Protein AF-A0A947XP42-F1 (afdb_monomer_lite)

pLDDT: mean 91.08, std 17.16, range [35.62, 98.88]

Radius of gyration: 25.49 Å; chains: 1; bounding box: 82×46×79 Å

Structure (mmCIF, N/CA/C/O backbone):
data_AF-A0A947XP42-F1
#
_entry.id   AF-A0A947XP42-F1
#
loop_
_atom_site.group_PDB
_atom_site.id
_atom_site.type_symbol
_atom_site.label_atom_id
_atom_site.label_alt_id
_atom_site.label_comp_id
_atom_site.label_asym_id
_atom_site.label_entity_id
_atom_site.label_seq_id
_atom_site.pdbx_PDB_ins_code
_atom_site.Cartn_x
_atom_site.Cartn_y
_atom_site.Cartn_z
_atom_site.occupancy
_atom_site.B_iso_or_equiv
_atom_site.auth_seq_id
_atom_site.auth_comp_id
_atom_site.auth_asym_id
_atom_site.auth_atom_id
_atom_site.pdbx_PDB_model_num
ATOM 1 N N . MET A 1 1 ? -58.298 18.061 -58.439 1.00 36.81 1 MET A N 1
ATOM 2 C CA . MET A 1 1 ? -57.332 19.179 -58.509 1.00 36.81 1 MET A CA 1
ATOM 3 C C . MET A 1 1 ? -57.225 19.838 -57.137 1.00 36.81 1 MET A C 1
ATOM 5 O O . MET A 1 1 ? -58.252 20.159 -56.567 1.00 36.81 1 MET A O 1
ATOM 9 N N . ARG A 1 2 ? -55.982 20.006 -56.657 1.00 36.81 2 ARG A N 1
ATOM 10 C CA . ARG A 1 2 ? -55.486 20.873 -55.561 1.00 36.81 2 ARG A CA 1
ATOM 11 C C . ARG A 1 2 ? -56.086 20.733 -54.145 1.00 36.81 2 ARG A C 1
ATOM 13 O O . ARG A 1 2 ? -57.012 21.433 -53.767 1.00 36.81 2 ARG A O 1
ATOM 20 N N . ASN A 1 3 ? -55.380 19.941 -53.332 1.00 37.66 3 ASN A N 1
ATOM 21 C CA . ASN A 1 3 ? -55.273 20.076 -51.873 1.00 37.66 3 ASN A CA 1
ATOM 22 C C . ASN A 1 3 ? -54.392 21.282 -51.493 1.00 37.66 3 ASN A C 1
ATOM 24 O O . ASN A 1 3 ? -53.313 21.423 -52.070 1.00 37.66 3 ASN A O 1
ATOM 28 N N . LYS A 1 4 ? -54.783 22.064 -50.472 1.00 35.69 4 LYS A N 1
ATOM 29 C CA . LYS A 1 4 ? -53.890 22.817 -49.559 1.00 35.69 4 LYS A CA 1
ATOM 30 C C . LYS A 1 4 ? -54.586 23.091 -48.202 1.00 35.69 4 LYS A C 1
ATOM 32 O O . LYS A 1 4 ? -55.810 23.052 -48.149 1.00 35.69 4 LYS A O 1
ATOM 37 N N . PRO A 1 5 ? -53.820 23.295 -47.107 1.00 44.06 5 PRO A N 1
ATOM 38 C CA . PRO A 1 5 ? -54.113 22.690 -45.805 1.00 44.06 5 PRO A CA 1
ATOM 39 C C . PRO A 1 5 ? -54.622 23.668 -44.732 1.00 44.06 5 PRO A C 1
ATOM 41 O O . PRO A 1 5 ? -54.232 24.836 -44.692 1.00 44.06 5 PRO A O 1
ATOM 44 N N . GLY A 1 6 ? -55.437 23.144 -43.811 1.00 35.62 6 GLY A N 1
ATOM 45 C CA . GLY A 1 6 ? -55.902 23.830 -42.606 1.00 35.62 6 GLY A CA 1
ATOM 46 C C . GLY A 1 6 ? -54.885 23.770 -41.463 1.00 35.62 6 GLY A C 1
ATOM 47 O O . GLY A 1 6 ? -54.378 22.707 -41.106 1.00 35.62 6 GLY A O 1
ATOM 48 N N . LYS A 1 7 ? -54.599 24.939 -40.885 1.00 42.22 7 LYS A N 1
ATOM 49 C CA . LYS A 1 7 ? -53.853 25.129 -39.637 1.00 42.22 7 LYS A CA 1
ATOM 50 C C . LYS A 1 7 ? -54.740 24.746 -38.448 1.00 42.22 7 LYS A C 1
ATOM 52 O O . LYS A 1 7 ? -55.804 25.327 -38.293 1.00 42.22 7 LYS A O 1
ATOM 57 N N . ASN A 1 8 ? -54.270 23.853 -37.578 1.00 43.16 8 ASN A N 1
ATOM 58 C CA . ASN A 1 8 ? -54.683 23.820 -36.171 1.00 43.16 8 ASN A CA 1
ATOM 59 C C . ASN A 1 8 ? -53.626 23.089 -35.326 1.00 43.16 8 ASN A C 1
ATOM 61 O O . ASN A 1 8 ? -53.619 21.867 -35.229 1.00 43.16 8 ASN A O 1
ATOM 65 N N . LYS A 1 9 ? -52.692 23.848 -34.737 1.00 45.09 9 LYS A N 1
ATOM 66 C CA . LYS A 1 9 ? -51.676 23.346 -33.789 1.00 45.09 9 LYS A CA 1
ATOM 67 C C . LYS A 1 9 ? -51.414 24.318 -32.626 1.00 45.09 9 LYS A C 1
ATOM 69 O O . LYS A 1 9 ? -50.287 24.426 -32.164 1.00 45.09 9 LYS A O 1
ATOM 74 N N . HIS A 1 10 ? -52.439 25.016 -32.127 1.00 47.19 10 HIS A N 1
ATOM 75 C CA . HIS A 1 10 ? -52.260 25.931 -30.984 1.00 47.19 10 HIS A CA 1
ATOM 76 C C . HIS A 1 10 ? -53.202 25.729 -29.790 1.00 47.19 10 HIS A C 1
ATOM 78 O O . HIS A 1 10 ? -53.132 26.511 -28.853 1.00 47.19 10 HIS A O 1
ATOM 84 N N . SER A 1 11 ? -54.001 24.656 -29.731 1.00 49.78 11 SER A N 1
ATOM 85 C CA . SER A 1 11 ? -54.939 24.466 -28.605 1.00 49.78 11 SER A CA 1
ATOM 86 C C . SER A 1 11 ? -54.615 23.320 -27.635 1.00 49.78 11 SER A C 1
ATOM 88 O O . SER A 1 11 ? -55.300 23.201 -26.626 1.00 49.78 11 SER A O 1
ATOM 90 N N . LEU A 1 12 ? -53.598 22.482 -27.881 1.00 41.72 12 LEU A N 1
ATOM 91 C CA . LEU A 1 12 ? -53.329 21.318 -27.010 1.00 41.72 12 LEU A CA 1
ATOM 92 C C . LEU A 1 12 ? -52.128 21.493 -26.064 1.00 41.72 12 LEU A C 1
ATOM 94 O O . LEU A 1 12 ? -51.998 20.751 -25.097 1.00 41.72 12 LEU A O 1
ATOM 98 N N . ALA A 1 13 ? -51.271 22.490 -26.301 1.00 43.69 13 ALA A N 1
ATOM 99 C CA . ALA A 1 13 ? -50.071 22.709 -25.490 1.00 43.69 13 ALA A CA 1
ATOM 100 C C . ALA A 1 13 ? -50.342 23.458 -24.170 1.00 43.69 13 ALA A C 1
ATOM 102 O O . ALA A 1 13 ? -49.551 23.346 -23.240 1.00 43.69 13 ALA A O 1
ATOM 103 N N . LEU A 1 14 ? -51.457 24.193 -24.057 1.00 40.72 14 LEU A N 1
ATOM 104 C CA . LEU A 1 14 ? -51.742 25.004 -22.865 1.00 40.72 14 LEU A CA 1
ATOM 105 C C . LEU A 1 14 ? -52.478 24.246 -21.750 1.00 40.72 14 LEU A C 1
ATOM 107 O O . LEU A 1 14 ? -52.385 24.640 -20.593 1.00 40.72 14 LEU A O 1
ATOM 111 N N . VAL A 1 15 ? -53.178 23.150 -22.062 1.00 42.47 15 VAL A N 1
ATOM 112 C CA . VAL A 1 15 ? -53.951 22.400 -21.053 1.00 42.47 15 VAL A CA 1
ATOM 113 C C . VAL A 1 15 ? -53.075 21.391 -20.298 1.00 42.47 15 VAL A C 1
ATOM 115 O O . VAL A 1 15 ? -53.310 21.141 -19.120 1.00 42.47 15 VAL A O 1
ATOM 118 N N . LEU A 1 16 ? -51.999 20.881 -20.912 1.00 37.59 16 LEU A N 1
ATOM 119 C CA . LEU A 1 16 ? -51.071 19.964 -20.233 1.00 37.59 16 LEU A CA 1
ATOM 120 C C . LEU A 1 16 ? -50.105 20.671 -19.265 1.00 37.59 16 LEU A C 1
ATOM 122 O O . LEU A 1 16 ? -49.615 20.046 -18.330 1.00 37.59 16 LEU A O 1
ATOM 126 N N . ALA A 1 17 ? -49.850 21.970 -19.451 1.00 40.47 17 ALA A N 1
ATOM 127 C CA . ALA A 1 17 ? -48.958 22.738 -18.579 1.00 40.47 17 ALA A CA 1
ATOM 128 C C . ALA A 1 17 ? -49.610 23.126 -17.236 1.00 40.47 17 ALA A C 1
ATOM 130 O O . ALA A 1 17 ? -48.904 23.367 -16.261 1.00 40.47 17 ALA A O 1
ATOM 131 N N . ALA A 1 18 ? -50.946 23.147 -17.156 1.00 38.59 18 ALA A N 1
ATOM 132 C CA . ALA A 1 18 ? -51.674 23.553 -15.951 1.00 38.59 18 ALA A CA 1
ATOM 133 C C . ALA A 1 18 ? -51.964 22.399 -14.966 1.00 38.59 18 ALA A C 1
ATOM 135 O O . ALA A 1 18 ? -52.285 22.661 -13.811 1.00 38.59 18 ALA A O 1
ATOM 136 N N . LEU A 1 19 ? -51.817 21.135 -15.384 1.00 35.91 19 LEU A N 1
ATOM 137 C CA . LEU A 1 19 ? -52.053 19.950 -14.537 1.00 35.91 19 LEU A CA 1
ATOM 138 C C . LEU A 1 19 ? -50.778 19.325 -13.943 1.00 35.91 19 LEU A C 1
ATOM 140 O O . LEU A 1 19 ? -50.870 18.374 -13.174 1.00 35.91 19 LEU A O 1
ATOM 144 N N . LEU A 1 20 ? -49.597 19.868 -14.251 1.00 37.91 20 LEU A N 1
ATOM 145 C CA . LEU A 1 20 ? -48.304 19.402 -13.721 1.00 37.91 20 LEU A CA 1
ATOM 146 C C . LEU A 1 20 ? -47.721 20.304 -12.618 1.00 37.91 20 LEU A C 1
ATOM 148 O O . LEU A 1 20 ? -46.632 20.030 -12.122 1.00 37.91 20 LEU A O 1
ATOM 152 N N . LEU A 1 21 ? -48.436 21.357 -12.206 1.00 41.31 21 LEU A N 1
ATOM 153 C CA . LEU A 1 21 ? -47.964 22.332 -11.210 1.00 41.31 21 LEU A CA 1
ATOM 154 C C . LEU A 1 21 ? -48.639 22.236 -9.831 1.00 41.31 21 LEU A C 1
ATOM 156 O O . LEU A 1 21 ? -48.365 23.054 -8.958 1.00 41.31 21 LEU A O 1
ATOM 160 N N . THR A 1 22 ? -49.463 21.219 -9.583 1.00 47.56 22 THR A N 1
ATOM 161 C CA . THR A 1 22 ? -50.161 21.035 -8.299 1.00 47.56 22 THR A CA 1
ATOM 162 C C . THR A 1 22 ? -49.979 19.624 -7.744 1.00 47.56 22 THR A C 1
ATOM 164 O O . THR A 1 22 ? -50.919 18.848 -7.646 1.00 47.56 22 THR A O 1
ATOM 167 N N . SER A 1 23 ? -48.742 19.276 -7.379 1.00 47.81 23 SER A N 1
ATOM 168 C CA . SER A 1 23 ? -48.428 18.386 -6.237 1.00 47.81 23 SER A CA 1
ATOM 169 C C . SER A 1 23 ? -46.916 18.172 -6.086 1.00 47.81 23 SER A C 1
ATOM 171 O O . SER A 1 23 ? -46.429 17.055 -5.968 1.00 47.81 23 SER A O 1
ATOM 173 N N . MET A 1 24 ? -46.138 19.255 -6.020 1.00 43.91 24 MET A N 1
ATOM 174 C CA . MET A 1 24 ? -44.863 19.182 -5.301 1.00 43.91 24 MET A CA 1
ATOM 175 C C . MET A 1 24 ? -45.143 19.446 -3.824 1.00 43.91 24 MET A C 1
ATOM 177 O O . MET A 1 24 ? -44.855 20.516 -3.296 1.00 43.91 24 MET A O 1
ATOM 181 N N . THR A 1 25 ? -45.749 18.469 -3.146 1.00 47.22 25 THR A N 1
ATOM 182 C CA . THR A 1 25 ? -45.595 18.389 -1.694 1.00 47.22 25 THR A CA 1
ATOM 183 C C . THR A 1 25 ? -44.110 18.189 -1.445 1.00 47.22 25 THR A C 1
ATOM 185 O O . THR A 1 25 ? -43.556 17.159 -1.831 1.00 47.22 25 THR A O 1
ATOM 188 N N . ALA A 1 26 ? -43.461 19.207 -0.879 1.00 47.56 26 ALA A N 1
ATOM 189 C CA . ALA A 1 26 ? -42.089 19.116 -0.421 1.00 47.56 26 ALA A CA 1
ATOM 190 C C . ALA A 1 26 ? -41.942 17.824 0.391 1.00 47.56 26 ALA A C 1
ATOM 192 O O . ALA A 1 26 ? -42.627 17.643 1.400 1.00 47.56 26 ALA A O 1
ATOM 193 N N . LEU A 1 27 ? -41.087 16.914 -0.083 1.00 48.81 27 LEU A N 1
ATOM 194 C CA . LEU A 1 27 ? -40.611 15.813 0.742 1.00 48.81 27 LEU A CA 1
ATOM 195 C C . LEU A 1 27 ? -40.125 16.442 2.053 1.00 48.81 27 LEU A C 1
ATOM 197 O O . LEU A 1 27 ? -39.359 17.411 1.985 1.00 48.81 27 LEU A O 1
ATOM 201 N N . PRO A 1 28 ? -40.586 15.970 3.225 1.00 45.09 28 PRO A N 1
ATOM 202 C CA . PRO A 1 28 ? -40.089 16.500 4.479 1.00 45.09 28 PRO A CA 1
ATOM 203 C C . PRO A 1 28 ? -38.570 16.377 4.442 1.00 45.09 28 PRO A C 1
ATOM 205 O O . PRO A 1 28 ? -38.039 15.298 4.167 1.00 45.09 28 PRO A O 1
ATOM 208 N N . ALA A 1 29 ? -37.880 17.502 4.645 1.00 48.97 29 ALA A N 1
ATOM 209 C CA . ALA A 1 29 ? -36.442 17.501 4.839 1.00 48.97 29 ALA A CA 1
ATOM 210 C C . ALA A 1 29 ? -36.155 16.431 5.892 1.00 48.97 29 ALA A C 1
ATOM 212 O O . ALA A 1 29 ? -36.701 16.511 6.994 1.00 48.97 29 ALA A O 1
ATOM 213 N N . LEU A 1 30 ? -35.399 15.392 5.521 1.00 51.72 30 LEU A N 1
ATOM 214 C CA . LEU A 1 30 ? -34.997 14.349 6.455 1.00 51.72 30 LEU A CA 1
ATOM 215 C C . LEU A 1 30 ? -34.361 15.066 7.645 1.00 51.72 30 LEU A C 1
ATOM 217 O O . LEU A 1 30 ? -33.300 15.677 7.520 1.00 51.72 30 LEU A O 1
ATOM 221 N N . ALA A 1 31 ? -35.080 15.073 8.766 1.00 50.81 31 ALA A N 1
ATOM 222 C CA . ALA A 1 31 ? -34.663 15.685 10.011 1.00 50.81 31 ALA A CA 1
ATOM 223 C C . ALA A 1 31 ? -33.540 14.822 10.585 1.00 50.81 31 ALA A C 1
ATOM 225 O O . ALA A 1 31 ? -33.740 13.938 11.410 1.00 50.81 31 ALA A O 1
ATOM 226 N N . GLY A 1 32 ? -32.355 15.032 10.044 1.00 45.47 32 GLY A N 1
ATOM 227 C CA . GLY A 1 32 ? -31.139 14.333 10.377 1.00 45.47 32 GLY A CA 1
ATOM 228 C C . GLY A 1 32 ? -30.053 15.003 9.568 1.00 45.47 32 GLY A C 1
ATOM 229 O O . GLY A 1 32 ? -30.006 14.857 8.349 1.00 45.47 32 GLY A O 1
ATOM 230 N N . GLY A 1 33 ? -29.196 15.778 10.236 1.00 50.06 33 GLY A N 1
ATOM 231 C CA . GLY A 1 33 ? -27.928 16.162 9.626 1.00 50.06 33 GLY A CA 1
ATOM 232 C C . GLY A 1 33 ? -27.200 14.914 9.104 1.00 50.06 33 GLY A C 1
ATOM 233 O O . GLY A 1 33 ? -27.548 13.794 9.499 1.00 50.06 33 GLY A O 1
ATOM 234 N N . PRO A 1 34 ? -26.204 15.073 8.216 1.00 56.62 34 PRO A N 1
ATOM 235 C CA . PRO A 1 34 ? -25.419 13.936 7.757 1.00 56.62 34 PRO A CA 1
ATOM 236 C C . PRO A 1 34 ? -24.974 13.108 8.973 1.00 56.62 34 PRO A C 1
ATOM 238 O O . PRO A 1 34 ? -24.547 13.700 9.972 1.00 56.62 34 PRO A O 1
ATOM 241 N N . PRO A 1 35 ? -25.133 11.771 8.937 1.00 58.62 35 PRO A N 1
ATOM 242 C CA . PRO A 1 35 ? -24.783 10.930 10.069 1.00 58.62 35 PRO A CA 1
ATOM 243 C C . PRO A 1 35 ? -23.338 11.225 10.492 1.00 58.62 35 PRO A C 1
ATOM 245 O O . PRO A 1 35 ? -22.485 11.455 9.626 1.00 58.62 35 PRO A O 1
ATOM 248 N N . PRO A 1 36 ? -23.056 11.272 11.806 1.00 67.81 36 PRO A N 1
ATOM 249 C CA . PRO A 1 36 ? -21.723 11.588 12.292 1.00 67.81 36 PRO A CA 1
ATOM 250 C C . PRO A 1 36 ? -20.701 10.617 11.695 1.00 67.81 36 PRO A C 1
ATOM 252 O O . PRO A 1 36 ? -20.981 9.427 11.529 1.00 67.81 36 PRO A O 1
ATOM 255 N N . ALA A 1 37 ? -19.516 11.135 11.363 1.00 79.62 37 ALA A N 1
ATOM 256 C CA . ALA A 1 37 ? -18.416 10.325 10.853 1.00 79.62 37 ALA A CA 1
ATOM 257 C C . ALA A 1 37 ? -18.125 9.157 11.810 1.00 79.62 37 ALA A C 1
ATOM 259 O O . ALA A 1 37 ? -18.096 9.343 13.030 1.00 79.62 37 ALA A O 1
ATOM 260 N N . LEU A 1 38 ? -17.890 7.963 11.258 1.00 89.31 38 LEU A N 1
ATOM 261 C CA . LEU A 1 38 ? -17.611 6.778 12.062 1.00 89.31 38 LEU A CA 1
ATOM 262 C C . LEU A 1 38 ? -16.357 6.983 12.923 1.00 89.31 38 LEU A C 1
ATOM 264 O O . LEU A 1 38 ? -15.309 7.458 12.461 1.00 89.31 38 LEU A O 1
ATOM 268 N N . THR A 1 39 ? -16.431 6.568 14.187 1.00 93.88 39 THR A N 1
ATOM 269 C CA . THR A 1 39 ? -15.229 6.452 15.016 1.00 93.88 39 THR A CA 1
ATOM 270 C C . THR A 1 39 ? -14.293 5.408 14.410 1.00 93.88 39 THR A C 1
ATOM 272 O O . THR A 1 39 ? -14.713 4.519 13.670 1.00 93.88 39 THR A O 1
ATOM 275 N N . LEU A 1 40 ? -12.995 5.486 14.714 1.00 94.94 40 LEU A N 1
ATOM 276 C CA . LEU A 1 40 ? -12.041 4.499 14.201 1.00 94.94 40 LEU A CA 1
ATOM 277 C C . LEU A 1 40 ? -12.393 3.070 14.662 1.00 94.94 40 LEU A C 1
ATOM 279 O O . LEU A 1 40 ? -12.216 2.116 13.912 1.00 94.94 40 LEU A O 1
ATOM 283 N N . GLU A 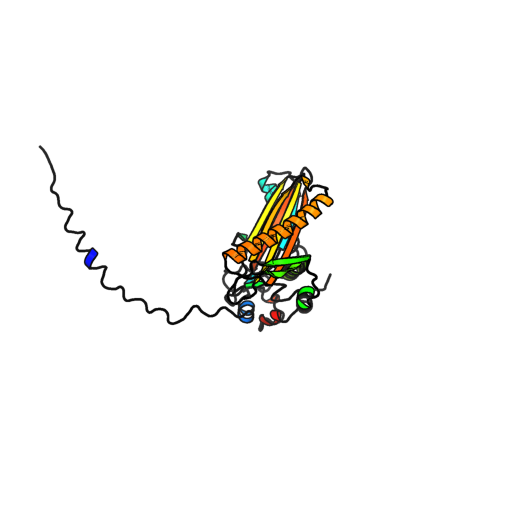1 41 ? -12.955 2.938 15.864 1.00 96.81 41 GLU A N 1
ATOM 284 C CA . GLU A 1 41 ? -13.502 1.685 16.387 1.00 96.81 41 GLU A CA 1
ATOM 285 C C . GLU A 1 41 ? -14.663 1.162 15.532 1.00 96.81 41 GLU A C 1
ATOM 287 O O . GLU A 1 41 ? -14.642 0.004 15.119 1.00 96.81 41 GLU A O 1
ATOM 292 N N . GLN A 1 42 ? -15.631 2.015 15.185 1.00 96.50 42 GLN A N 1
ATOM 293 C CA . GLN A 1 42 ? -16.732 1.641 14.290 1.00 96.50 42 GLN A CA 1
ATOM 294 C C . GLN A 1 42 ? -16.236 1.265 12.890 1.00 96.50 42 GLN A C 1
ATOM 296 O O . GLN A 1 42 ? -16.738 0.306 12.306 1.00 96.50 42 GLN A O 1
ATOM 301 N N . VAL A 1 43 ? -15.228 1.974 12.369 1.00 97.56 43 VAL A N 1
ATOM 302 C CA . VAL A 1 43 ? -14.585 1.635 11.092 1.00 97.56 43 VAL A CA 1
ATOM 303 C C . VAL A 1 43 ? -13.987 0.233 11.144 1.00 97.56 43 VAL A C 1
ATOM 305 O O . VAL A 1 43 ? -14.307 -0.590 10.294 1.00 97.56 43 VAL A O 1
ATOM 308 N N . VAL A 1 44 ? -13.158 -0.080 12.142 1.00 98.00 44 VAL A N 1
ATOM 309 C CA . VAL A 1 44 ? -12.509 -1.399 12.219 1.00 98.00 44 VAL A CA 1
ATOM 310 C C . VAL A 1 44 ? -13.521 -2.517 12.469 1.00 98.00 44 VAL A C 1
ATOM 312 O O . VAL A 1 44 ? -13.423 -3.567 11.840 1.00 98.00 44 VAL A O 1
ATOM 315 N N . ASN A 1 45 ? -14.531 -2.286 13.309 1.00 97.94 45 ASN A N 1
ATOM 316 C CA . ASN A 1 45 ? -15.606 -3.257 13.534 1.00 97.94 45 ASN A CA 1
ATOM 317 C C . ASN A 1 45 ? -16.435 -3.520 12.265 1.00 97.94 45 ASN A C 1
ATOM 319 O O . ASN A 1 45 ? -16.871 -4.647 12.039 1.00 97.94 45 ASN A O 1
ATOM 323 N N . GLY A 1 46 ? -16.624 -2.503 11.418 1.00 97.31 46 GLY A N 1
ATOM 324 C CA . GLY A 1 46 ? -17.325 -2.624 10.140 1.00 97.31 46 GLY A CA 1
ATOM 325 C C . GLY A 1 46 ? -16.478 -3.187 8.993 1.00 97.31 46 GLY A C 1
ATOM 326 O O . GLY A 1 46 ? -17.041 -3.597 7.985 1.00 97.31 46 GLY A O 1
ATOM 327 N N . ALA A 1 47 ? -15.152 -3.234 9.134 1.00 98.12 47 ALA A N 1
ATOM 328 C CA . ALA A 1 47 ? -14.221 -3.630 8.077 1.00 98.12 47 ALA A CA 1
ATOM 329 C C . ALA A 1 47 ? -13.887 -5.131 8.084 1.00 98.12 47 ALA A C 1
ATOM 331 O O . ALA A 1 47 ? -12.749 -5.515 7.814 1.00 98.12 47 ALA A O 1
ATOM 332 N N . VAL A 1 48 ? -14.857 -5.988 8.407 1.00 98.56 48 VAL A N 1
ATOM 333 C CA . VAL A 1 48 ? -14.698 -7.451 8.453 1.00 98.56 48 VAL A CA 1
ATOM 334 C C . VAL A 1 48 ? -15.543 -8.075 7.350 1.00 98.56 48 VAL A C 1
ATOM 336 O O . VAL A 1 48 ? -16.736 -7.806 7.265 1.00 98.56 48 VAL A O 1
ATOM 339 N N . GLY A 1 49 ? -14.920 -8.878 6.494 1.00 98.06 49 GLY A N 1
ATOM 340 C CA . GLY A 1 49 ? -15.567 -9.544 5.370 1.00 98.06 49 GLY A CA 1
ATOM 341 C C . GLY A 1 49 ? -16.251 -10.863 5.746 1.00 98.06 49 GLY A C 1
ATOM 342 O O . GLY A 1 49 ? -16.121 -11.361 6.870 1.00 98.06 49 GLY A O 1
ATOM 343 N N . PRO A 1 50 ? -16.953 -11.488 4.786 1.00 97.62 50 PRO A N 1
ATOM 344 C CA . PRO A 1 50 ? -17.700 -12.715 5.044 1.00 97.62 50 PRO A CA 1
ATOM 345 C C . PRO A 1 50 ? -16.803 -13.962 5.127 1.00 97.62 50 PRO A C 1
ATOM 347 O O . PRO A 1 50 ? -17.228 -14.985 5.676 1.00 97.62 50 PRO A O 1
ATOM 350 N N . PHE A 1 51 ? -15.568 -13.893 4.618 1.00 98.31 51 PHE A N 1
ATOM 351 C CA . PHE A 1 51 ? -14.689 -15.048 4.444 1.00 98.31 51 PHE A CA 1
ATOM 352 C C . PHE A 1 51 ? -13.773 -15.308 5.640 1.00 98.31 51 PHE A C 1
ATOM 354 O O . PHE A 1 51 ? -13.277 -14.402 6.306 1.00 98.31 51 PHE A O 1
ATOM 361 N N . GLU A 1 52 ? -13.491 -16.590 5.874 1.00 97.94 52 GLU A N 1
ATOM 362 C CA . GLU A 1 52 ? -12.639 -17.028 6.979 1.00 97.94 52 GLU A CA 1
ATOM 363 C C . GLU A 1 52 ? -11.172 -16.642 6.782 1.00 97.94 52 GLU A C 1
ATOM 365 O O . GLU A 1 52 ? -10.547 -16.135 7.707 1.00 97.94 52 GLU A O 1
ATOM 370 N N . ARG A 1 53 ? -10.604 -16.896 5.596 1.00 97.62 53 ARG A N 1
ATOM 371 C CA . ARG A 1 53 ? -9.154 -16.756 5.345 1.00 97.62 53 ARG A CA 1
ATOM 372 C C . ARG A 1 53 ? -8.784 -15.738 4.275 1.00 97.62 53 ARG A C 1
ATOM 374 O O . ARG A 1 53 ? -7.599 -15.493 4.088 1.00 97.62 53 ARG A O 1
ATOM 381 N N . TYR A 1 54 ? -9.768 -15.156 3.605 1.00 98.56 54 TYR A N 1
ATOM 382 C CA . TYR A 1 54 ? -9.532 -14.202 2.535 1.00 98.56 54 TYR A CA 1
ATOM 383 C C . TYR A 1 54 ? -10.035 -12.828 2.942 1.00 98.56 54 TYR A C 1
ATOM 385 O O . TYR A 1 54 ? -11.148 -12.699 3.453 1.00 98.56 54 TYR A O 1
ATOM 393 N N . CYS A 1 55 ? -9.206 -11.812 2.728 1.00 98.62 55 CYS A N 1
ATOM 394 C CA . CYS A 1 55 ? -9.722 -10.457 2.638 1.00 98.62 55 CYS A CA 1
ATOM 395 C C . CYS A 1 55 ? -10.598 -10.349 1.381 1.00 98.62 55 CYS A C 1
ATOM 397 O O . CYS A 1 55 ? -10.502 -11.172 0.470 1.00 98.62 55 CYS A O 1
ATOM 399 N N . ASP A 1 56 ? -11.435 -9.327 1.309 1.00 98.38 56 ASP A N 1
ATOM 400 C CA . ASP A 1 56 ? -12.254 -9.065 0.124 1.00 98.38 56 ASP A CA 1
ATOM 401 C C . ASP A 1 56 ? -12.264 -7.573 -0.205 1.00 98.38 56 ASP A C 1
ATOM 403 O O . ASP A 1 56 ? -11.891 -6.757 0.636 1.00 98.38 56 ASP A O 1
ATOM 407 N N . GLY A 1 57 ? -12.652 -7.210 -1.424 1.00 98.06 57 GLY A N 1
ATOM 408 C CA . GLY A 1 57 ? -12.771 -5.820 -1.847 1.00 98.06 57 GLY A CA 1
ATOM 409 C C . GLY A 1 57 ? -13.857 -5.078 -1.070 1.00 98.06 57 GLY A C 1
ATOM 410 O O . GLY A 1 57 ? -14.977 -5.562 -0.911 1.00 98.06 57 GLY A O 1
ATOM 411 N N . TYR A 1 58 ? -13.548 -3.870 -0.600 1.00 96.94 58 TYR A N 1
ATOM 412 C CA . TYR A 1 58 ? -14.572 -2.992 -0.039 1.00 96.94 58 TYR A CA 1
ATOM 413 C C . TYR A 1 58 ? -15.628 -2.648 -1.101 1.00 96.94 58 TYR A C 1
ATOM 415 O O . TYR A 1 58 ? -15.288 -2.275 -2.223 1.00 96.94 58 TYR A O 1
ATOM 423 N N . GLY A 1 59 ? -16.904 -2.762 -0.725 1.00 94.12 59 GLY A N 1
ATOM 424 C CA . GLY A 1 59 ? -18.052 -2.616 -1.626 1.00 94.12 59 GLY A CA 1
ATOM 425 C C . GLY A 1 59 ? -18.638 -3.947 -2.107 1.00 94.12 59 GLY A C 1
ATOM 426 O O . GLY A 1 59 ? -19.787 -3.965 -2.548 1.00 94.12 59 GLY A O 1
ATOM 427 N N . ASN A 1 60 ? -17.913 -5.061 -1.954 1.00 96.62 60 ASN A N 1
ATOM 428 C CA . ASN A 1 60 ? -18.477 -6.392 -2.172 1.00 96.62 60 ASN A CA 1
ATOM 429 C C . ASN A 1 60 ? -19.483 -6.741 -1.051 1.00 96.62 60 ASN A C 1
ATOM 431 O O . ASN A 1 60 ? -19.360 -6.251 0.079 1.00 96.62 60 ASN A O 1
ATOM 435 N N . PRO A 1 61 ? -20.511 -7.563 -1.338 1.00 95.06 61 PRO A N 1
ATOM 436 C CA . PRO A 1 61 ? -21.538 -7.900 -0.357 1.00 95.06 61 PRO A CA 1
ATOM 437 C C . PRO A 1 61 ? -20.982 -8.745 0.798 1.00 95.06 61 PRO A C 1
ATOM 439 O O . PRO A 1 61 ? -20.146 -9.623 0.606 1.00 95.06 61 PRO A O 1
ATOM 442 N N . GLY A 1 62 ? -21.520 -8.534 2.004 1.00 94.88 62 GLY A N 1
ATOM 443 C CA . GLY A 1 62 ? -21.240 -9.379 3.172 1.00 94.88 62 GLY A CA 1
ATOM 444 C C . GLY A 1 62 ? -20.232 -8.818 4.178 1.00 94.88 62 GLY A C 1
ATOM 445 O O . GLY A 1 62 ? -19.896 -9.517 5.133 1.00 94.88 62 GLY A O 1
ATOM 446 N N . ALA A 1 63 ? -19.768 -7.578 4.003 1.00 94.81 63 ALA A N 1
ATOM 447 C CA . ALA A 1 63 ? -19.031 -6.868 5.046 1.00 94.81 63 ALA A CA 1
ATOM 448 C C . ALA A 1 63 ? -19.912 -6.599 6.282 1.00 94.81 63 ALA A C 1
ATOM 450 O O . ALA A 1 63 ? -21.103 -6.311 6.158 1.00 94.81 63 ALA A O 1
ATOM 451 N N . SER A 1 64 ? -19.314 -6.638 7.475 1.00 95.75 64 SER A N 1
ATOM 452 C CA . SER A 1 64 ? -19.994 -6.390 8.757 1.00 95.75 64 SER A CA 1
ATOM 453 C C . SER A 1 64 ? -20.480 -4.947 8.939 1.00 95.75 64 SER A C 1
ATOM 455 O O . SER A 1 64 ? -21.250 -4.668 9.856 1.00 95.75 64 SER A O 1
ATOM 457 N N . GLY A 1 65 ? -20.028 -4.011 8.101 1.00 95.44 65 GLY A N 1
ATOM 458 C CA . GLY A 1 65 ? -20.431 -2.612 8.151 1.00 95.44 65 GLY A CA 1
ATOM 459 C C . GLY A 1 65 ? -19.839 -1.782 7.013 1.00 95.44 65 GLY A C 1
ATOM 460 O O . GLY A 1 65 ? -19.506 -2.295 5.950 1.00 95.44 65 GLY A O 1
ATOM 461 N N . LEU A 1 66 ? -19.721 -0.473 7.246 1.00 95.25 66 LEU A N 1
ATOM 462 C CA . LEU A 1 66 ? -19.303 0.514 6.236 1.00 95.25 66 LEU A CA 1
ATOM 463 C C . LEU A 1 66 ? -17.801 0.840 6.265 1.00 95.25 66 LEU A C 1
ATOM 465 O O . LEU A 1 66 ? -17.359 1.771 5.592 1.00 95.25 66 LEU A O 1
ATOM 469 N N . GLY A 1 67 ? -17.034 0.145 7.103 1.00 97.06 67 GLY A N 1
ATOM 470 C CA . GLY A 1 67 ? -15.606 0.386 7.260 1.00 97.06 67 GLY A CA 1
ATOM 471 C C . GLY A 1 67 ? -14.771 -0.373 6.233 1.00 97.06 67 GLY A C 1
ATOM 472 O O . GLY A 1 67 ? -15.171 -1.432 5.757 1.00 97.06 67 GLY A O 1
ATOM 473 N N . TYR A 1 68 ? -13.577 0.138 5.941 1.00 98.12 68 TYR A N 1
ATOM 474 C CA . TYR A 1 68 ? -12.577 -0.573 5.145 1.00 98.12 68 TYR A CA 1
ATOM 475 C C . TYR A 1 68 ? -11.159 -0.329 5.643 1.00 98.12 68 TYR A C 1
ATOM 477 O O . TYR A 1 68 ? -10.853 0.666 6.305 1.00 98.12 68 TYR A O 1
ATOM 485 N N . ILE A 1 69 ? -10.272 -1.242 5.274 1.00 98.50 69 ILE A N 1
ATOM 486 C CA . ILE A 1 69 ? -8.843 -1.181 5.531 1.00 98.50 69 ILE A CA 1
ATOM 487 C C . ILE A 1 69 ? -8.112 -0.960 4.211 1.00 98.50 69 ILE A C 1
ATOM 489 O O . ILE A 1 69 ? -8.333 -1.677 3.242 1.00 98.50 69 ILE A O 1
ATOM 493 N N . SER A 1 70 ? -7.198 0.003 4.184 1.00 98.38 70 SER A N 1
ATOM 494 C CA . SER A 1 70 ? -6.211 0.132 3.115 1.00 98.38 70 SER A CA 1
ATOM 495 C C . SER A 1 70 ? -4.837 -0.325 3.591 1.00 98.38 70 SER A C 1
ATOM 497 O O . SER A 1 70 ? -4.490 -0.176 4.764 1.00 98.38 70 SER A O 1
ATOM 499 N N . LEU A 1 71 ? -4.026 -0.829 2.669 1.00 97.62 71 LEU A N 1
ATOM 500 C CA . LEU A 1 71 ? -2.600 -1.096 2.876 1.00 97.62 71 LEU A CA 1
ATOM 501 C C . LEU A 1 71 ? -1.802 -0.578 1.682 1.00 97.62 71 LEU A C 1
ATOM 503 O O . LEU A 1 71 ? -2.388 -0.116 0.712 1.00 97.62 71 LEU A O 1
ATOM 507 N N . LEU A 1 72 ? -0.475 -0.631 1.757 1.00 97.56 72 LEU A N 1
ATOM 508 C CA . LEU A 1 72 ? 0.408 -0.157 0.693 1.00 97.56 72 LEU A CA 1
ATOM 509 C C . LEU A 1 72 ? 1.221 -1.310 0.110 1.00 97.56 72 LEU A C 1
ATOM 511 O O . LEU A 1 72 ? 1.753 -2.143 0.845 1.00 97.56 72 LEU A O 1
ATOM 515 N N . LYS A 1 73 ? 1.358 -1.302 -1.214 1.00 97.38 73 LYS A N 1
ATOM 516 C CA . LYS A 1 73 ? 2.219 -2.189 -1.988 1.00 97.38 73 LYS A CA 1
ATOM 517 C C . LYS A 1 73 ? 2.980 -1.364 -3.025 1.00 97.38 73 LYS A C 1
ATOM 519 O O . LYS A 1 73 ? 2.393 -0.592 -3.778 1.00 97.38 73 LYS A O 1
ATOM 524 N N . LEU A 1 74 ? 4.292 -1.563 -3.067 1.00 97.88 74 LEU A N 1
ATOM 525 C CA . LEU A 1 74 ? 5.200 -1.001 -4.062 1.00 97.88 74 LEU A CA 1
ATOM 526 C C . LEU A 1 74 ? 6.110 -2.125 -4.523 1.00 97.88 74 LEU A C 1
ATOM 528 O O . LEU A 1 74 ? 6.907 -2.602 -3.718 1.00 97.88 74 LEU A O 1
ATOM 532 N N . GLU A 1 75 ? 5.988 -2.553 -5.775 1.00 98.31 75 GLU A N 1
ATOM 533 C CA . GLU A 1 75 ? 6.749 -3.684 -6.305 1.00 98.31 75 GLU A CA 1
ATOM 534 C C . GLU A 1 75 ? 7.102 -3.504 -7.780 1.00 98.31 75 GLU A C 1
ATOM 536 O O . GLU A 1 75 ? 6.535 -2.682 -8.496 1.00 98.31 75 GLU 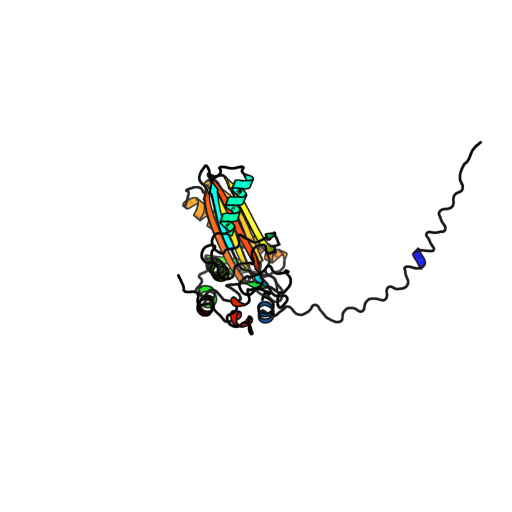A O 1
ATOM 541 N N . VAL A 1 76 ? 8.081 -4.283 -8.221 1.00 98.56 76 VAL A N 1
ATOM 542 C CA . VAL A 1 76 ? 8.569 -4.328 -9.598 1.00 98.56 76 VAL A CA 1
ATOM 543 C C . VAL A 1 76 ? 8.582 -5.780 -10.063 1.00 98.56 76 VAL A C 1
ATOM 545 O O . VAL A 1 76 ? 8.854 -6.685 -9.275 1.00 98.56 76 VAL A O 1
ATOM 548 N N . GLY A 1 77 ? 8.285 -6.003 -11.335 1.00 98.12 77 GLY A N 1
ATOM 549 C CA . GLY A 1 77 ? 8.305 -7.307 -11.985 1.00 98.12 77 GLY A CA 1
ATOM 550 C C . GLY A 1 77 ? 9.072 -7.230 -13.296 1.00 98.12 77 GLY A C 1
ATOM 551 O O . GLY A 1 77 ? 9.233 -6.155 -13.868 1.00 98.12 77 GLY A O 1
ATOM 552 N N . MET A 1 78 ? 9.583 -8.363 -13.764 1.00 98.19 78 MET A N 1
ATOM 553 C CA . MET A 1 78 ? 10.292 -8.455 -15.040 1.00 98.19 78 MET A CA 1
ATOM 554 C C . MET A 1 78 ? 10.005 -9.787 -15.699 1.00 98.19 78 MET A C 1
ATOM 556 O O . MET A 1 78 ? 9.917 -10.789 -14.994 1.00 98.19 78 MET A O 1
ATOM 560 N N . SER A 1 79 ? 9.886 -9.788 -17.021 1.00 97.81 79 SER A N 1
ATOM 561 C CA . SER A 1 79 ? 9.629 -10.941 -17.881 1.00 97.81 79 SER A CA 1
ATOM 562 C C . SER A 1 79 ? 10.621 -10.969 -19.046 1.00 97.81 79 SER A C 1
ATOM 564 O O . SER A 1 79 ? 11.058 -9.895 -19.471 1.00 97.81 79 SER A O 1
ATOM 566 N N . PRO A 1 80 ? 10.963 -12.152 -19.596 1.00 98.12 80 PRO A N 1
ATOM 567 C CA . PRO A 1 80 ? 11.490 -12.233 -20.953 1.00 98.12 80 PRO A CA 1
ATOM 568 C C . PRO A 1 80 ? 10.616 -11.444 -21.929 1.00 98.12 80 PRO A C 1
ATOM 570 O O . PRO A 1 80 ? 9.404 -11.363 -21.733 1.00 98.12 80 PRO A O 1
ATOM 573 N N . ALA A 1 81 ? 11.262 -10.833 -22.921 1.00 97.00 81 ALA A N 1
ATOM 574 C CA . ALA A 1 81 ? 10.599 -10.190 -24.049 1.00 97.00 81 ALA A CA 1
ATOM 575 C C . ALA A 1 81 ? 10.695 -11.112 -25.274 1.00 97.00 81 ALA A C 1
ATOM 577 O O . ALA A 1 81 ? 11.472 -10.855 -26.198 1.00 97.00 81 ALA A O 1
ATOM 578 N N . ASP A 1 82 ? 10.020 -12.258 -25.194 1.00 97.12 82 ASP A N 1
ATOM 579 C CA . ASP A 1 82 ? 10.039 -13.333 -26.193 1.00 97.12 82 ASP A CA 1
ATOM 580 C C . ASP A 1 82 ? 8.666 -13.587 -26.836 1.00 97.12 82 ASP A C 1
ATOM 582 O O . ASP A 1 82 ? 8.538 -14.480 -27.679 1.00 97.12 82 ASP A O 1
ATOM 586 N N . MET A 1 83 ? 7.663 -12.773 -26.494 1.00 96.62 83 MET A N 1
ATOM 587 C CA . MET A 1 83 ? 6.335 -12.773 -27.102 1.00 96.62 83 MET A CA 1
ATOM 588 C C . MET A 1 83 ? 6.061 -11.416 -27.770 1.00 96.62 83 MET A C 1
ATOM 590 O O . MET A 1 83 ? 6.973 -10.733 -28.244 1.00 96.62 83 MET A O 1
ATOM 594 N N . ASP A 1 84 ? 4.786 -11.038 -27.893 1.00 95.56 84 ASP A N 1
ATOM 595 C CA . ASP A 1 84 ? 4.437 -9.681 -28.284 1.00 95.56 84 ASP A CA 1
ATOM 596 C C . ASP A 1 84 ? 4.531 -8.708 -27.090 1.00 95.56 84 ASP A C 1
ATOM 598 O O . ASP A 1 84 ? 4.327 -9.106 -25.937 1.00 95.56 84 ASP A O 1
ATOM 602 N N . PRO A 1 85 ? 4.765 -7.405 -27.351 1.00 93.75 85 PRO A N 1
ATOM 603 C CA . PRO A 1 85 ? 5.017 -6.426 -26.295 1.00 93.75 85 PRO A CA 1
ATOM 604 C C . PRO A 1 85 ? 3.900 -6.282 -25.254 1.00 93.75 85 PRO A C 1
ATOM 606 O O . PRO A 1 85 ? 4.170 -5.846 -24.133 1.00 93.75 85 PRO A O 1
ATOM 609 N N . VAL A 1 86 ? 2.648 -6.587 -25.614 1.00 96.75 86 VAL A N 1
ATOM 610 C CA . VAL A 1 86 ? 1.516 -6.470 -24.690 1.00 96.75 86 VAL A CA 1
ATOM 611 C C . VAL A 1 86 ? 1.509 -7.657 -23.736 1.00 96.75 86 VAL A C 1
ATOM 613 O O . VAL A 1 86 ? 1.429 -7.448 -22.526 1.00 96.75 86 VAL A O 1
ATOM 616 N N . LEU A 1 87 ? 1.636 -8.882 -24.252 1.00 97.94 87 LEU A N 1
ATOM 617 C CA . LEU A 1 87 ? 1.687 -10.086 -23.418 1.00 97.94 87 LEU A CA 1
ATOM 618 C C . LEU A 1 87 ? 2.917 -10.104 -22.508 1.00 97.94 87 LEU A C 1
ATOM 620 O O . LEU A 1 87 ? 2.790 -10.388 -21.316 1.00 97.94 87 LEU A O 1
ATOM 624 N N . ASP A 1 88 ? 4.080 -9.719 -23.031 1.00 97.94 88 ASP A N 1
ATOM 625 C CA . ASP A 1 88 ? 5.302 -9.556 -22.241 1.00 97.94 88 ASP A CA 1
ATOM 626 C C . ASP A 1 88 ? 5.064 -8.582 -21.071 1.00 97.94 88 ASP A C 1
ATOM 628 O O . ASP A 1 88 ? 5.400 -8.861 -19.911 1.00 97.94 88 ASP A O 1
ATOM 632 N N . GLY A 1 89 ? 4.432 -7.442 -21.366 1.00 98.12 89 GLY A N 1
ATOM 633 C CA . GLY A 1 89 ? 4.075 -6.432 -20.377 1.00 98.12 89 GLY A CA 1
ATOM 634 C C . GLY A 1 89 ? 3.103 -6.934 -19.309 1.00 98.12 89 GLY A C 1
ATOM 635 O O . GLY A 1 89 ? 3.318 -6.671 -18.126 1.00 98.12 89 GLY A O 1
ATOM 636 N N . ILE A 1 90 ? 2.081 -7.699 -19.703 1.00 98.06 90 ILE A N 1
ATOM 637 C CA . ILE A 1 90 ? 1.122 -8.329 -18.781 1.00 98.06 90 ILE A CA 1
ATOM 638 C C . ILE A 1 90 ? 1.850 -9.275 -17.826 1.00 98.06 90 ILE A C 1
ATOM 640 O O . ILE A 1 90 ? 1.690 -9.168 -16.615 1.00 98.06 90 ILE A O 1
ATOM 644 N N . VAL A 1 91 ? 2.732 -10.139 -18.329 1.00 98.25 91 VAL A N 1
ATOM 645 C CA . VAL A 1 91 ? 3.477 -11.067 -17.465 1.00 98.25 91 VAL A CA 1
ATOM 646 C C . VAL A 1 91 ? 4.395 -10.313 -16.496 1.00 98.25 91 VAL A C 1
ATOM 648 O O . VAL A 1 91 ? 4.526 -10.704 -15.333 1.00 98.25 91 VAL A O 1
ATOM 651 N N . ALA A 1 92 ? 5.030 -9.218 -16.925 1.00 98.50 92 ALA A N 1
ATOM 652 C CA . ALA A 1 92 ? 5.816 -8.376 -16.022 1.00 98.50 92 ALA A CA 1
ATOM 653 C C . ALA A 1 92 ? 4.946 -7.689 -14.954 1.00 98.50 92 ALA A C 1
ATOM 655 O O . ALA A 1 92 ? 5.368 -7.597 -13.796 1.00 98.50 92 ALA A O 1
ATOM 656 N N . TYR A 1 93 ? 3.747 -7.236 -15.323 1.00 98.44 93 TYR A N 1
ATOM 657 C CA . TYR A 1 93 ? 2.761 -6.659 -14.411 1.00 98.44 93 TYR A CA 1
ATOM 658 C C . TYR A 1 93 ? 2.289 -7.681 -13.367 1.00 98.44 93 TYR A C 1
ATOM 660 O O . TYR A 1 93 ? 2.438 -7.430 -12.170 1.00 98.44 93 TYR A O 1
ATOM 668 N N . ASP A 1 94 ? 1.859 -8.869 -13.791 1.00 98.00 94 ASP A N 1
ATOM 669 C CA . ASP A 1 94 ? 1.396 -9.947 -12.907 1.00 98.00 94 ASP A CA 1
ATOM 670 C C . ASP A 1 94 ? 2.502 -10.392 -11.937 1.00 98.00 94 ASP A C 1
ATOM 672 O O . ASP A 1 94 ? 2.267 -10.662 -10.754 1.00 98.00 94 ASP A O 1
ATOM 676 N N . ARG A 1 95 ? 3.764 -10.404 -12.392 1.00 98.25 95 ARG A N 1
ATOM 677 C CA . ARG A 1 95 ? 4.921 -10.652 -11.514 1.00 98.25 95 ARG A CA 1
ATOM 678 C C . ARG A 1 95 ? 5.065 -9.573 -10.441 1.00 98.25 95 ARG A C 1
ATOM 680 O O . ARG A 1 95 ? 5.396 -9.904 -9.298 1.00 98.25 95 ARG A O 1
ATOM 687 N N . ALA A 1 96 ? 4.810 -8.306 -10.765 1.00 98.19 96 ALA A N 1
ATOM 688 C CA . ALA A 1 96 ? 4.797 -7.232 -9.774 1.00 98.19 96 ALA A CA 1
ATOM 689 C C . ALA A 1 96 ? 3.635 -7.409 -8.775 1.00 98.19 96 ALA A C 1
ATOM 691 O O . ALA A 1 96 ? 3.820 -7.217 -7.569 1.00 98.19 96 ALA A O 1
ATOM 692 N N . GLU A 1 97 ? 2.458 -7.854 -9.225 1.00 97.81 97 GLU A N 1
ATOM 693 C CA . GLU A 1 97 ? 1.321 -8.162 -8.349 1.00 97.81 97 GLU A CA 1
ATOM 694 C C . GLU A 1 97 ? 1.594 -9.333 -7.391 1.00 97.81 97 GLU A C 1
ATOM 696 O O . GLU A 1 97 ? 1.249 -9.271 -6.204 1.00 97.81 97 GLU A O 1
ATOM 701 N N . ALA A 1 98 ? 2.266 -10.377 -7.877 1.00 97.50 98 ALA A N 1
ATOM 702 C CA . ALA A 1 98 ? 2.590 -11.571 -7.102 1.00 97.50 98 ALA A CA 1
ATOM 703 C C . ALA A 1 98 ? 3.756 -11.373 -6.110 1.00 97.50 98 ALA A C 1
ATOM 705 O O . ALA A 1 98 ? 3.834 -12.070 -5.092 1.00 97.50 98 ALA A O 1
ATOM 706 N N . THR A 1 99 ? 4.661 -10.430 -6.386 1.00 97.06 99 THR A N 1
ATOM 707 C CA . THR A 1 99 ? 5.844 -10.147 -5.553 1.00 97.06 99 THR A CA 1
ATOM 708 C C . THR A 1 99 ? 5.468 -9.399 -4.271 1.00 97.06 99 THR A C 1
ATOM 710 O O . THR A 1 99 ? 4.531 -8.611 -4.251 1.00 97.06 99 THR A O 1
ATOM 713 N N . GLY A 1 100 ? 6.188 -9.615 -3.167 1.00 95.88 100 GLY A N 1
ATOM 714 C CA . GLY A 1 100 ? 5.946 -8.872 -1.924 1.00 95.88 100 GLY A CA 1
ATOM 715 C C . GLY A 1 100 ? 4.605 -9.212 -1.272 1.00 95.88 100 GLY A C 1
ATOM 716 O O . GLY A 1 100 ? 4.347 -10.380 -0.989 1.00 95.88 100 GLY A O 1
ATOM 717 N N . ALA A 1 101 ? 3.786 -8.195 -0.985 1.00 97.25 101 ALA A N 1
ATOM 718 C CA . ALA A 1 101 ? 2.410 -8.390 -0.530 1.00 97.25 101 ALA A CA 1
ATOM 719 C C . ALA A 1 101 ? 1.563 -8.958 -1.684 1.00 97.25 101 ALA A C 1
ATOM 721 O O . ALA A 1 101 ? 1.390 -8.296 -2.712 1.00 97.25 101 ALA A O 1
ATOM 722 N N . TYR A 1 102 ? 1.086 -10.192 -1.523 1.00 97.94 102 TYR A N 1
ATOM 723 C CA . TYR A 1 102 ? 0.464 -10.950 -2.607 1.00 97.94 102 TYR A CA 1
ATOM 724 C C . TYR A 1 102 ? -0.942 -10.445 -2.951 1.00 97.94 102 TYR A C 1
ATOM 726 O O . TYR A 1 102 ? -1.852 -10.532 -2.124 1.00 97.94 102 TYR A O 1
ATOM 734 N N . ILE A 1 103 ? -1.111 -9.966 -4.190 1.00 97.31 103 ILE A N 1
ATOM 735 C CA . ILE A 1 103 ? -2.408 -9.559 -4.757 1.00 97.31 103 ILE A CA 1
ATOM 736 C C . ILE A 1 103 ? -2.670 -10.118 -6.168 1.00 97.31 103 ILE A C 1
ATOM 738 O O . ILE A 1 103 ? -3.675 -9.766 -6.761 1.00 97.31 103 ILE A O 1
ATOM 742 N N . GLY A 1 104 ? -1.815 -10.993 -6.707 1.00 94.38 104 GLY A N 1
ATOM 743 C CA . GLY A 1 104 ? -1.801 -11.361 -8.139 1.00 94.38 104 GLY A CA 1
ATOM 744 C C . GLY A 1 104 ? -2.947 -12.229 -8.668 1.00 94.38 104 GLY A C 1
ATOM 745 O O . GLY A 1 104 ? -2.782 -12.886 -9.685 1.00 94.38 104 GLY A O 1
ATOM 746 N N . GLN A 1 105 ? -4.076 -12.307 -7.965 1.00 96.44 105 GLN A N 1
ATOM 747 C CA . GLN A 1 105 ? -5.265 -13.040 -8.418 1.00 96.44 105 GLN A CA 1
ATOM 748 C C . GLN A 1 105 ? -6.554 -12.258 -8.143 1.00 96.44 105 GLN A C 1
ATOM 750 O O . GLN A 1 105 ? -7.591 -12.856 -7.875 1.00 96.44 105 GLN A O 1
ATOM 755 N N . ILE A 1 106 ? -6.506 -10.927 -8.170 1.00 97.88 106 ILE A N 1
ATOM 756 C CA . ILE A 1 106 ? -7.691 -10.071 -8.010 1.00 97.88 106 ILE A CA 1
ATOM 757 C C . ILE A 1 106 ? -8.094 -9.448 -9.345 1.00 97.88 106 ILE A C 1
ATOM 759 O O . ILE A 1 106 ? -7.275 -9.276 -10.238 1.00 97.88 106 ILE A O 1
ATOM 763 N N . ASN A 1 107 ? -9.351 -9.031 -9.441 1.00 97.94 107 ASN A N 1
ATOM 764 C CA . ASN A 1 107 ? -9.793 -8.083 -10.453 1.00 97.94 107 ASN A CA 1
ATOM 765 C C . ASN A 1 107 ? -9.592 -6.666 -9.901 1.00 97.94 107 ASN A C 1
ATOM 767 O O . ASN A 1 107 ? -10.392 -6.190 -9.090 1.00 97.94 107 ASN A O 1
ATOM 771 N N . MET A 1 108 ? -8.503 -6.004 -10.299 1.00 97.38 108 MET A N 1
ATOM 772 C CA . MET A 1 108 ? -8.185 -4.652 -9.834 1.00 97.38 108 MET A CA 1
ATOM 773 C C . MET A 1 108 ? -9.075 -3.602 -10.512 1.00 97.38 108 MET A C 1
ATOM 775 O O . MET A 1 108 ? -9.101 -3.492 -11.735 1.00 97.38 108 MET A O 1
ATOM 779 N N . ILE A 1 109 ? -9.756 -2.777 -9.713 1.00 97.44 109 ILE A N 1
ATOM 780 C CA . ILE A 1 109 ? -10.557 -1.638 -10.186 1.00 97.44 109 ILE A CA 1
ATOM 781 C C . ILE A 1 109 ? -9.875 -0.346 -9.741 1.00 97.44 109 ILE A C 1
ATOM 783 O O . ILE A 1 109 ? -9.787 -0.061 -8.548 1.00 97.44 109 ILE A O 1
ATOM 787 N N . THR A 1 110 ? -9.391 0.458 -10.684 1.00 96.25 110 THR A N 1
ATOM 788 C CA . THR A 1 110 ? -8.691 1.703 -10.350 1.00 96.25 110 THR A CA 1
ATOM 789 C C . THR A 1 110 ? -9.653 2.766 -9.814 1.00 96.25 110 THR A C 1
ATOM 791 O O . THR A 1 110 ? -10.657 3.091 -10.446 1.00 96.25 110 THR A O 1
ATOM 794 N N . ALA A 1 111 ? -9.309 3.354 -8.671 1.00 93.88 111 ALA A N 1
ATOM 795 C CA . ALA A 1 111 ? -9.999 4.483 -8.060 1.00 93.88 111 ALA A CA 1
ATOM 796 C C . ALA A 1 111 ? -9.045 5.648 -7.783 1.00 93.88 111 ALA A C 1
ATOM 798 O O . ALA A 1 111 ? -7.822 5.538 -7.896 1.00 93.88 111 ALA A O 1
ATOM 799 N N . SER A 1 112 ? -9.626 6.780 -7.385 1.00 89.00 112 SER A N 1
ATOM 800 C CA . SER A 1 112 ? -8.866 7.906 -6.857 1.00 89.00 112 SER A CA 1
ATOM 801 C C . SER A 1 112 ? -8.193 7.557 -5.520 1.00 89.00 112 SER A C 1
ATOM 803 O O . SER A 1 112 ? -8.612 6.674 -4.765 1.00 89.00 112 SER A O 1
ATOM 805 N N . SER A 1 113 ? -7.093 8.247 -5.237 1.00 93.50 113 SER A N 1
ATOM 806 C CA . SER A 1 113 ? -6.086 7.812 -4.270 1.00 93.50 113 SER A CA 1
ATOM 807 C C . SER A 1 113 ? -6.342 8.333 -2.838 1.00 93.50 113 SER A C 1
ATOM 809 O O . SER A 1 113 ? -5.506 9.033 -2.279 1.00 93.50 113 SER A O 1
ATOM 811 N N . PHE A 1 114 ? -7.483 8.016 -2.208 1.00 97.12 114 PHE A N 1
ATOM 812 C CA . PHE A 1 114 ? -7.832 8.494 -0.852 1.00 97.12 114 PHE A CA 1
ATOM 813 C C . PHE A 1 114 ? -8.235 7.381 0.122 1.00 97.12 114 PHE A C 1
ATOM 815 O O . PHE A 1 114 ? -9.054 6.534 -0.201 1.00 97.12 114 PHE A O 1
ATOM 822 N N . ASN A 1 115 ? -7.787 7.471 1.377 1.00 97.38 115 ASN A N 1
ATOM 823 C CA . ASN A 1 115 ? -8.339 6.698 2.497 1.00 97.38 115 ASN A CA 1
ATOM 824 C C . ASN A 1 115 ? -9.150 7.648 3.392 1.00 97.38 115 ASN A C 1
ATOM 826 O O . ASN A 1 115 ? -8.595 8.450 4.140 1.00 97.38 115 ASN A O 1
ATOM 830 N N . GLY A 1 116 ? -10.468 7.618 3.211 1.00 94.12 116 GLY A N 1
ATOM 831 C CA . GLY A 1 116 ? -11.427 8.553 3.796 1.00 94.12 116 GLY A CA 1
ATOM 832 C C . GLY A 1 116 ? -11.794 8.279 5.251 1.00 94.12 116 GLY A C 1
ATOM 833 O O . GLY A 1 116 ? -11.191 7.450 5.923 1.00 94.12 116 GLY A O 1
ATOM 834 N N . ILE A 1 117 ? -12.833 8.967 5.730 1.00 94.75 117 ILE A N 1
ATOM 835 C CA . ILE A 1 117 ? -13.289 8.901 7.131 1.00 94.75 117 ILE A CA 1
ATOM 836 C C . ILE A 1 117 ? -13.762 7.498 7.560 1.00 94.75 117 ILE A C 1
ATOM 838 O O . ILE A 1 117 ? -13.624 7.132 8.726 1.00 94.75 117 ILE A O 1
ATOM 842 N N . ASN A 1 118 ? -14.243 6.693 6.604 1.00 95.62 118 ASN A N 1
ATOM 843 C CA . ASN A 1 118 ? -14.617 5.288 6.804 1.00 95.62 118 ASN A CA 1
ATOM 844 C C . ASN A 1 118 ? -13.447 4.312 6.576 1.00 95.62 118 ASN A C 1
ATOM 846 O O . ASN A 1 118 ? -13.636 3.098 6.596 1.00 95.62 118 ASN A O 1
ATOM 850 N N . GLY A 1 119 ? -12.248 4.836 6.329 1.00 97.00 119 GLY A N 1
ATOM 851 C CA . GLY A 1 119 ? -11.038 4.069 6.102 1.00 97.00 119 GLY A CA 1
ATOM 852 C C . GLY A 1 119 ? -10.141 4.030 7.334 1.00 97.00 119 GLY A C 1
ATOM 853 O O . GLY A 1 119 ? -10.013 4.997 8.090 1.00 97.00 119 GLY A O 1
ATOM 854 N N . ALA A 1 120 ? -9.471 2.899 7.512 1.00 98.31 120 ALA A N 1
ATOM 855 C CA . ALA A 1 120 ? -8.300 2.772 8.366 1.00 98.31 120 ALA A CA 1
ATOM 856 C C . ALA A 1 120 ? -7.122 2.232 7.543 1.00 98.31 120 ALA A C 1
ATOM 858 O O . ALA A 1 120 ? -7.307 1.695 6.455 1.00 98.31 120 ALA A O 1
ATOM 859 N N . VAL A 1 121 ? -5.896 2.410 8.035 1.00 98.81 121 VAL A N 1
ATOM 860 C CA . VAL A 1 121 ? -4.675 2.008 7.316 1.00 98.81 121 VAL A CA 1
ATOM 861 C C . VAL A 1 121 ? -3.966 0.940 8.128 1.00 98.81 121 VAL A C 1
ATOM 863 O O . VAL A 1 121 ? -3.538 1.218 9.251 1.00 98.81 121 VAL A O 1
ATOM 866 N N . TRP A 1 122 ? -3.840 -0.258 7.564 1.00 98.88 122 TRP A N 1
ATOM 867 C CA . TRP A 1 122 ? -3.113 -1.366 8.174 1.00 98.88 122 TRP A CA 1
ATOM 868 C C . TRP A 1 122 ? -1.640 -1.001 8.377 1.00 98.88 122 TRP A C 1
ATOM 870 O O . TRP A 1 122 ? -0.992 -0.494 7.460 1.00 98.88 122 TRP A O 1
ATOM 880 N N . GLY A 1 123 ? -1.112 -1.228 9.580 1.00 98.56 123 GLY A N 1
ATOM 881 C CA . GLY A 1 123 ? 0.247 -0.822 9.945 1.00 98.56 123 GLY A CA 1
ATOM 882 C C . GLY A 1 123 ? 0.370 0.609 10.470 1.00 98.56 123 GLY A C 1
ATOM 883 O O . GLY A 1 123 ? 1.428 0.954 10.986 1.00 98.56 123 GLY A O 1
ATOM 884 N N . TYR A 1 124 ? -0.681 1.435 10.384 1.00 98.69 124 TYR A N 1
ATOM 885 C CA . TYR A 1 124 ? -0.682 2.801 10.932 1.00 98.69 124 TYR A CA 1
ATOM 886 C C . TYR A 1 124 ? -1.791 3.028 11.965 1.00 98.69 124 TYR A C 1
ATOM 888 O O . TYR A 1 124 ? -1.518 3.454 13.080 1.00 98.69 124 TYR A O 1
ATOM 896 N N . HIS A 1 125 ? -3.046 2.760 11.597 1.00 98.50 125 HIS A N 1
ATOM 897 C CA . HIS A 1 125 ? -4.203 2.948 12.478 1.00 98.50 125 HIS A CA 1
ATOM 898 C C . HIS A 1 125 ? -4.508 1.709 13.329 1.00 98.50 125 HIS A C 1
ATOM 900 O O . HIS A 1 125 ? -5.023 1.837 14.433 1.00 98.50 125 HIS A O 1
ATOM 906 N N . LEU A 1 126 ? -4.229 0.521 12.792 1.00 98.38 126 LEU A N 1
ATOM 907 C CA . LEU A 1 126 ? -4.489 -0.784 13.396 1.00 98.38 126 LEU A CA 1
ATOM 908 C C . LEU A 1 126 ? -3.349 -1.740 13.050 1.00 98.38 126 LEU A C 1
ATOM 910 O O . LEU A 1 126 ? -2.750 -1.590 11.978 1.00 98.38 126 LEU A O 1
ATOM 914 N N . ALA A 1 127 ? -3.077 -2.700 13.940 1.00 98.25 127 ALA A N 1
ATOM 915 C CA . ALA A 1 127 ? -1.900 -3.569 13.861 1.00 98.25 127 ALA A CA 1
ATOM 916 C C . ALA A 1 127 ? -0.643 -2.733 13.555 1.00 98.25 127 ALA A C 1
ATOM 918 O O . ALA A 1 127 ? 0.022 -2.919 12.536 1.00 98.25 127 ALA A O 1
ATOM 919 N N . ILE A 1 128 ? -0.416 -1.715 14.391 1.00 98.62 128 ILE A N 1
ATOM 920 C CA . ILE A 1 128 ? 0.490 -0.597 14.111 1.00 98.62 128 ILE A CA 1
ATOM 921 C C . ILE A 1 128 ? 1.920 -1.126 14.011 1.00 98.62 128 ILE A C 1
ATOM 923 O O . ILE A 1 128 ? 2.365 -1.858 14.892 1.00 98.62 128 ILE A O 1
ATOM 927 N N . GLU A 1 129 ? 2.652 -0.783 12.951 1.00 98.38 129 GLU A N 1
ATOM 928 C CA . GLU A 1 129 ? 4.036 -1.240 12.815 1.00 98.38 129 GLU A CA 1
ATOM 929 C C . GLU A 1 129 ? 4.871 -0.754 14.003 1.00 98.38 129 GLU A C 1
ATOM 931 O O . GLU A 1 129 ? 4.725 0.391 14.432 1.00 98.38 129 GLU A O 1
ATOM 936 N N . ASP A 1 130 ? 5.709 -1.636 14.553 1.00 98.38 130 ASP A N 1
ATOM 937 C CA . ASP A 1 130 ? 6.365 -1.424 15.847 1.00 98.38 130 ASP A CA 1
ATOM 938 C C . ASP A 1 130 ? 7.121 -0.081 15.916 1.00 98.38 130 ASP A C 1
ATOM 940 O O . ASP A 1 130 ? 6.968 0.646 16.892 1.00 98.38 130 ASP A O 1
ATOM 944 N N . SER A 1 131 ? 7.837 0.304 14.849 1.00 98.19 131 SER A N 1
ATOM 945 C CA . SER A 1 131 ? 8.600 1.563 14.783 1.00 98.19 131 SER A CA 1
ATOM 946 C C . SER A 1 131 ? 7.731 2.821 14.666 1.00 98.19 131 SER A C 1
ATOM 948 O O . SER A 1 131 ? 8.160 3.936 14.981 1.00 98.19 131 SER A O 1
ATOM 950 N N . ILE A 1 132 ? 6.497 2.660 14.180 1.00 98.25 132 ILE A N 1
ATOM 951 C CA . ILE A 1 132 ? 5.480 3.716 14.181 1.00 98.25 132 ILE A CA 1
ATOM 952 C C . ILE A 1 132 ? 4.859 3.813 15.576 1.00 98.25 132 ILE A C 1
ATOM 954 O O . ILE A 1 132 ? 4.668 4.922 16.073 1.00 98.25 132 ILE A O 1
ATOM 958 N N . ALA A 1 133 ? 4.555 2.671 16.201 1.00 97.88 133 ALA A N 1
ATOM 959 C CA . ALA A 1 133 ? 3.920 2.597 17.512 1.00 97.88 133 ALA A CA 1
ATOM 960 C C . ALA A 1 133 ? 4.812 3.158 18.631 1.00 97.88 133 ALA A C 1
ATOM 962 O O . ALA A 1 133 ? 4.323 3.885 19.493 1.00 97.88 133 ALA A O 1
ATOM 963 N N . ASP A 1 134 ? 6.112 2.855 18.604 1.00 97.00 134 ASP A N 1
ATOM 964 C CA . ASP A 1 134 ? 7.083 3.318 19.604 1.00 97.00 134 ASP A CA 1
ATOM 965 C C . ASP A 1 134 ? 7.697 4.698 19.288 1.00 97.00 134 ASP A C 1
ATOM 967 O O . ASP A 1 134 ? 8.435 5.256 20.101 1.00 97.00 134 ASP A O 1
ATOM 971 N N . GLY A 1 135 ? 7.388 5.269 18.118 1.00 96.81 135 GLY A N 1
ATOM 972 C CA . GLY A 1 135 ? 7.899 6.569 17.682 1.00 96.81 135 GLY A CA 1
ATOM 973 C C . GLY A 1 135 ? 9.392 6.589 17.329 1.00 96.81 135 GLY A C 1
ATOM 974 O O . GLY A 1 135 ? 9.974 7.670 17.229 1.00 96.81 135 GLY A O 1
ATOM 975 N N . SER A 1 136 ? 10.027 5.433 17.123 1.00 97.31 136 SER A N 1
ATOM 976 C CA . SER A 1 136 ? 11.463 5.315 16.820 1.00 97.31 136 SER A CA 1
ATOM 977 C C . SER A 1 136 ? 11.838 5.723 15.392 1.00 97.31 136 SER A C 1
ATOM 979 O O . SER A 1 136 ? 13.024 5.899 15.082 1.00 97.31 136 SER A O 1
ATOM 981 N N . LEU A 1 137 ? 10.853 5.909 14.507 1.00 97.19 137 LEU A N 1
ATOM 982 C CA . LEU A 1 137 ? 11.090 6.376 13.147 1.00 97.19 137 LEU A CA 1
ATOM 983 C C . LEU A 1 137 ? 11.789 7.738 13.109 1.00 97.19 137 LEU A C 1
ATOM 985 O O . LEU A 1 137 ? 11.280 8.755 13.580 1.00 97.19 137 LEU A O 1
ATOM 989 N N . LYS A 1 138 ? 12.932 7.779 12.422 1.00 97.75 138 LYS A N 1
ATOM 990 C CA . LYS A 1 138 ? 13.626 9.029 12.102 1.00 97.75 138 LYS A CA 1
ATOM 991 C C . LYS A 1 138 ? 13.049 9.632 10.817 1.00 97.75 138 LYS A C 1
ATOM 993 O O . LYS A 1 138 ? 12.967 8.921 9.810 1.00 97.75 138 LYS A O 1
ATOM 998 N N . PRO A 1 139 ? 12.667 10.923 10.808 1.00 98.44 139 PRO A N 1
ATOM 999 C CA . PRO A 1 139 ? 12.287 11.596 9.574 1.00 98.44 139 PRO A CA 1
ATOM 1000 C C . PRO A 1 139 ? 13.439 11.565 8.561 1.00 98.44 139 PRO A C 1
ATOM 1002 O O . PRO A 1 139 ? 14.586 11.837 8.910 1.00 98.44 139 PRO A O 1
ATOM 1005 N N . LEU A 1 140 ? 13.125 11.276 7.299 1.00 98.25 140 LEU A N 1
ATOM 1006 C CA . LEU A 1 140 ? 14.032 11.459 6.164 1.00 98.25 140 LEU A CA 1
ATOM 1007 C C . LEU A 1 140 ? 14.358 12.946 5.979 1.00 98.25 140 LEU A C 1
ATOM 1009 O O . LEU A 1 140 ? 15.491 13.312 5.689 1.00 98.25 140 LEU A O 1
ATOM 1013 N N . PHE A 1 141 ? 13.342 13.797 6.133 1.00 98.56 141 PHE A N 1
ATOM 1014 C CA . PHE A 1 141 ? 13.444 15.252 6.159 1.00 98.56 141 PHE A CA 1
ATOM 1015 C C . PHE A 1 141 ? 12.156 15.858 6.734 1.00 98.56 141 PHE A C 1
ATOM 1017 O O . PHE A 1 141 ? 11.161 15.163 6.951 1.00 98.56 141 PHE A O 1
ATOM 1024 N N . MET A 1 142 ? 12.168 17.171 6.961 1.00 98.56 142 MET A N 1
ATOM 1025 C CA . MET A 1 142 ? 10.988 17.940 7.359 1.00 98.56 142 MET A CA 1
ATOM 1026 C C . MET A 1 142 ? 10.444 18.718 6.157 1.00 98.56 142 MET A C 1
ATOM 1028 O O . MET A 1 142 ? 11.205 19.369 5.440 1.00 98.56 142 MET A O 1
ATOM 1032 N N . ALA A 1 143 ? 9.131 18.683 5.945 1.00 98.00 143 ALA A N 1
ATOM 1033 C CA . ALA A 1 143 ? 8.448 19.433 4.895 1.00 98.00 143 ALA A CA 1
ATOM 1034 C C . ALA A 1 143 ? 7.689 20.626 5.487 1.00 98.00 143 ALA A C 1
ATOM 1036 O O . ALA A 1 143 ? 7.014 20.492 6.507 1.00 98.00 143 ALA A O 1
ATOM 1037 N N . LYS A 1 144 ? 7.780 21.791 4.840 1.00 97.50 144 LYS A N 1
ATOM 1038 C CA . LYS A 1 144 ? 7.037 22.992 5.237 1.00 97.50 144 LYS A CA 1
ATOM 1039 C C . LYS A 1 144 ? 5.658 22.988 4.582 1.00 97.50 144 LYS A C 1
ATOM 1041 O O . LYS A 1 144 ? 5.562 23.005 3.355 1.00 97.50 144 LYS A O 1
ATOM 1046 N N . ARG A 1 145 ? 4.601 22.980 5.391 1.00 94.69 145 ARG A N 1
ATOM 1047 C CA . ARG A 1 145 ? 3.219 23.147 4.922 1.00 94.69 145 ARG A CA 1
ATOM 1048 C C . ARG A 1 145 ? 2.948 24.580 4.456 1.00 94.69 145 ARG A C 1
ATOM 1050 O O . ARG A 1 145 ? 3.652 25.496 4.888 1.00 94.69 145 ARG A O 1
ATOM 1057 N N . PRO A 1 146 ? 1.887 24.800 3.656 1.00 92.38 146 PRO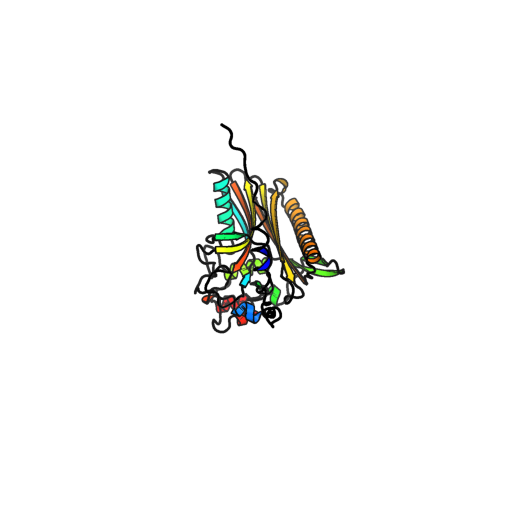 A N 1
ATOM 1058 C CA . PRO A 1 146 ? 1.461 26.143 3.260 1.00 92.38 146 PRO A CA 1
ATOM 1059 C C . PRO A 1 146 ? 1.208 27.096 4.439 1.00 92.38 146 PRO A C 1
ATOM 1061 O O . PRO A 1 146 ? 1.515 28.277 4.340 1.00 92.38 146 PRO A O 1
ATOM 1064 N N . ASP A 1 147 ? 0.727 26.586 5.580 1.00 94.44 147 ASP A N 1
ATOM 1065 C CA . ASP A 1 147 ? 0.518 27.368 6.809 1.00 94.44 147 ASP A CA 1
ATOM 1066 C C . ASP A 1 147 ? 1.781 27.529 7.676 1.00 94.44 147 ASP A C 1
ATOM 1068 O O . ASP A 1 147 ? 1.708 27.940 8.829 1.00 94.44 147 ASP A O 1
ATOM 1072 N N . GLY A 1 148 ? 2.955 27.189 7.140 1.00 95.62 148 GLY A N 1
ATOM 1073 C CA . GLY A 1 148 ? 4.247 27.358 7.800 1.00 95.62 148 GLY A CA 1
ATOM 1074 C C . GLY A 1 148 ? 4.641 26.238 8.765 1.00 95.62 148 GLY A C 1
ATOM 1075 O O . GLY A 1 148 ? 5.815 26.164 9.129 1.00 95.62 148 GLY A O 1
ATOM 1076 N N . LYS A 1 149 ? 3.723 25.334 9.136 1.00 97.38 149 LYS A N 1
ATOM 1077 C CA . LYS A 1 149 ? 4.007 24.202 10.033 1.00 97.38 149 LYS A CA 1
ATOM 1078 C C . LYS A 1 149 ? 4.968 23.208 9.374 1.00 97.38 149 LYS A C 1
ATOM 1080 O O . LYS A 1 149 ? 4.743 22.768 8.247 1.00 97.38 149 LYS A O 1
ATOM 1085 N N . MET A 1 150 ? 6.019 22.821 10.091 1.00 98.44 150 MET A N 1
ATOM 1086 C CA . MET A 1 150 ? 6.916 21.746 9.662 1.00 98.44 150 MET A CA 1
ATOM 1087 C C . MET A 1 150 ? 6.303 20.392 10.020 1.00 98.44 150 MET A C 1
ATOM 1089 O O . MET A 1 150 ? 5.884 20.192 11.159 1.00 98.44 150 MET A O 1
ATOM 1093 N N . ILE A 1 151 ? 6.265 19.464 9.067 1.00 98.56 151 ILE A N 1
ATOM 1094 C CA . ILE A 1 151 ? 5.805 18.089 9.290 1.00 98.56 151 ILE A CA 1
ATOM 1095 C C . ILE A 1 151 ? 6.881 17.080 8.891 1.00 98.56 151 ILE A C 1
ATOM 1097 O O . ILE A 1 151 ? 7.630 17.330 7.941 1.00 98.56 151 ILE A O 1
ATOM 1101 N N . PRO A 1 152 ? 6.978 15.949 9.600 1.00 98.75 152 PRO A N 1
ATOM 1102 C CA . PRO A 1 152 ? 7.953 14.925 9.278 1.00 98.75 152 PRO A CA 1
ATOM 1103 C C . PRO A 1 152 ? 7.563 14.149 8.018 1.00 98.75 152 PRO A C 1
ATOM 1105 O O . PRO A 1 152 ? 6.391 13.828 7.787 1.00 98.75 152 PRO A O 1
ATOM 1108 N N . VAL A 1 153 ? 8.581 13.820 7.224 1.00 98.88 153 VAL A N 1
ATOM 1109 C CA . VAL A 1 153 ? 8.496 12.869 6.117 1.00 98.88 153 VAL A CA 1
ATOM 1110 C C . VAL A 1 153 ? 9.298 11.631 6.492 1.00 98.88 153 VAL A C 1
ATOM 1112 O O . VAL A 1 153 ? 10.502 11.719 6.707 1.00 98.88 153 VAL A O 1
ATOM 1115 N N . TYR A 1 154 ? 8.645 10.480 6.566 1.00 98.88 154 TYR A N 1
ATOM 1116 C CA . TYR A 1 154 ? 9.214 9.196 6.960 1.00 98.88 154 TYR A CA 1
ATOM 1117 C C . TYR A 1 154 ? 9.382 8.255 5.768 1.00 98.88 154 TYR A C 1
ATOM 1119 O O . TYR A 1 154 ? 8.793 8.444 4.703 1.00 98.88 154 TYR A O 1
ATOM 1127 N N . SER A 1 155 ? 10.165 7.198 5.972 1.00 98.50 155 SER A N 1
ATOM 1128 C CA . SER A 1 155 ? 10.186 6.048 5.067 1.00 98.50 155 SER A CA 1
ATOM 1129 C C . SER A 1 155 ? 8.855 5.291 5.115 1.00 98.50 155 SER A C 1
ATOM 1131 O O . SER A 1 155 ? 8.308 5.077 6.193 1.00 98.50 155 SER A O 1
ATOM 1133 N N . MET A 1 156 ? 8.353 4.851 3.959 1.00 98.56 156 MET A N 1
ATOM 1134 C CA . MET A 1 156 ? 7.162 3.996 3.845 1.00 98.56 156 MET A CA 1
ATOM 1135 C C . MET A 1 156 ? 7.447 2.509 4.124 1.00 98.56 156 MET A C 1
ATOM 1137 O O . MET A 1 156 ? 6.503 1.739 4.272 1.00 98.56 156 MET A O 1
ATOM 1141 N N . GLU A 1 157 ? 8.711 2.083 4.234 1.00 98.38 157 GLU A N 1
ATOM 1142 C CA . GLU A 1 157 ? 9.057 0.659 4.418 1.00 98.38 157 GLU A CA 1
ATOM 1143 C C . GLU A 1 157 ? 8.295 -0.057 5.554 1.00 98.38 157 GLU A C 1
ATOM 1145 O O . GLU A 1 157 ? 7.831 -1.175 5.315 1.00 98.38 157 GLU A O 1
ATOM 1150 N N . PRO A 1 158 ? 8.064 0.548 6.740 1.00 98.56 158 PRO A N 1
ATOM 1151 C CA . PRO A 1 158 ? 7.221 -0.061 7.775 1.00 98.56 158 PRO A CA 1
ATOM 1152 C C . PRO A 1 158 ? 5.808 -0.420 7.291 1.00 98.56 158 PRO A C 1
ATOM 1154 O O . PRO A 1 158 ? 5.285 -1.490 7.592 1.00 98.56 158 PRO A O 1
ATOM 1157 N N . LEU A 1 159 ? 5.191 0.439 6.480 1.00 98.81 159 LEU A N 1
ATOM 1158 C CA . LEU A 1 159 ? 3.835 0.225 5.972 1.00 98.81 159 LEU A CA 1
ATOM 1159 C C . LEU A 1 159 ? 3.796 -0.855 4.881 1.00 98.81 159 LEU A C 1
ATOM 1161 O O . LEU A 1 159 ? 2.866 -1.658 4.850 1.00 98.81 159 LEU A O 1
ATOM 1165 N N . LEU A 1 160 ? 4.828 -0.927 4.031 1.00 98.69 160 LEU A N 1
ATOM 1166 C CA . LEU A 1 160 ? 4.976 -2.011 3.048 1.00 98.69 160 LEU A CA 1
ATOM 1167 C C . LEU A 1 160 ? 5.172 -3.363 3.747 1.00 98.69 160 LEU A C 1
ATOM 1169 O O . LEU A 1 160 ? 4.548 -4.361 3.380 1.00 98.69 160 LEU A O 1
ATOM 1173 N N . LYS A 1 161 ? 5.997 -3.386 4.804 1.00 98.25 161 LYS A N 1
ATOM 1174 C CA . LYS A 1 161 ? 6.174 -4.551 5.679 1.00 98.25 161 LYS A CA 1
ATOM 1175 C C . LYS A 1 161 ? 4.844 -4.970 6.303 1.00 98.25 161 LYS A C 1
ATOM 1177 O O . LYS A 1 161 ? 4.525 -6.156 6.273 1.00 98.25 161 LYS A O 1
ATOM 1182 N N . ALA A 1 162 ? 4.054 -4.026 6.813 1.00 98.62 162 ALA A N 1
ATOM 1183 C CA . ALA A 1 162 ? 2.746 -4.316 7.393 1.00 98.62 162 ALA A CA 1
ATOM 1184 C C . ALA A 1 162 ? 1.773 -4.921 6.367 1.00 98.62 162 ALA A C 1
ATOM 1186 O O . ALA A 1 162 ? 1.120 -5.921 6.665 1.00 98.62 162 ALA A O 1
ATOM 1187 N N . GLY A 1 163 ? 1.714 -4.379 5.144 1.00 98.38 163 GLY A N 1
ATOM 1188 C CA . GLY A 1 163 ? 0.899 -4.940 4.060 1.00 98.38 163 GLY A CA 1
ATOM 1189 C C . GLY A 1 163 ? 1.290 -6.382 3.715 1.00 98.38 163 GLY A C 1
ATOM 1190 O O . GLY A 1 163 ? 0.434 -7.267 3.649 1.00 98.38 163 GLY A O 1
ATOM 1191 N N . LYS A 1 164 ? 2.597 -6.650 3.592 1.00 98.31 164 LYS A N 1
ATOM 1192 C CA . LYS A 1 164 ? 3.130 -8.007 3.389 1.00 98.31 164 LYS A CA 1
ATOM 1193 C C . LYS A 1 164 ? 2.827 -8.930 4.571 1.00 98.31 164 LYS A C 1
ATOM 1195 O O . LYS A 1 164 ? 2.558 -10.109 4.365 1.00 98.31 164 LYS A O 1
ATOM 1200 N N . ALA A 1 165 ? 2.844 -8.412 5.797 1.00 98.19 165 ALA A N 1
ATOM 1201 C CA . ALA A 1 165 ? 2.498 -9.182 6.982 1.00 98.19 165 ALA A CA 1
ATOM 1202 C C . ALA A 1 165 ? 1.010 -9.580 7.011 1.00 98.19 165 ALA A C 1
ATOM 1204 O O . ALA A 1 165 ? 0.699 -10.669 7.485 1.00 98.19 165 ALA A O 1
ATOM 1205 N N . LEU A 1 166 ? 0.093 -8.769 6.476 1.00 98.62 166 LEU A N 1
ATOM 1206 C CA . LEU A 1 166 ? -1.318 -9.159 6.380 1.00 98.62 166 LEU A CA 1
ATOM 1207 C C . LEU A 1 166 ? -1.554 -10.210 5.292 1.00 98.62 166 LEU A C 1
ATOM 1209 O O . LEU A 1 166 ? -2.104 -11.278 5.561 1.00 98.62 166 LEU A O 1
ATOM 1213 N N . LEU A 1 167 ? -1.134 -9.908 4.061 1.00 98.50 167 LEU A N 1
ATOM 1214 C CA . LEU A 1 167 ? -1.490 -10.718 2.891 1.00 98.50 167 LEU A CA 1
ATOM 1215 C C . LEU A 1 167 ? -0.590 -11.953 2.730 1.00 98.50 167 LEU A C 1
ATOM 1217 O O . LEU A 1 167 ? -1.016 -12.984 2.207 1.00 98.50 167 LEU A O 1
ATOM 1221 N N . GLY A 1 168 ? 0.647 -11.881 3.222 1.00 97.81 168 GLY A N 1
ATOM 1222 C CA . GLY A 1 168 ? 1.688 -12.863 2.942 1.00 97.81 168 GLY A CA 1
ATOM 1223 C C . GLY A 1 168 ? 2.302 -12.684 1.551 1.00 97.81 168 GLY A C 1
ATOM 1224 O O . GLY A 1 168 ? 2.089 -11.674 0.877 1.00 97.81 168 GLY A O 1
ATOM 1225 N N . THR A 1 169 ? 3.089 -13.677 1.135 1.00 97.44 169 THR A N 1
ATOM 1226 C CA . THR A 1 169 ? 3.682 -13.766 -0.212 1.00 97.44 169 THR A CA 1
ATOM 1227 C C . THR A 1 169 ? 3.014 -14.871 -1.018 1.00 97.44 169 THR A C 1
ATOM 1229 O O . THR A 1 169 ? 2.294 -15.691 -0.452 1.00 97.44 169 THR A O 1
ATOM 1232 N N . VAL A 1 170 ? 3.299 -14.966 -2.319 1.00 96.38 170 VAL A N 1
ATOM 1233 C CA . VAL A 1 170 ? 2.772 -16.066 -3.144 1.00 96.38 170 VAL A CA 1
ATOM 1234 C C . VAL A 1 170 ? 3.165 -17.456 -2.605 1.00 96.38 170 VAL A C 1
ATOM 1236 O O . VAL A 1 170 ? 2.341 -18.362 -2.619 1.00 96.38 170 VAL A O 1
ATOM 1239 N N . GLN A 1 171 ? 4.369 -17.624 -2.039 1.00 95.69 171 GLN A N 1
ATOM 1240 C CA . GLN A 1 171 ? 4.813 -18.896 -1.435 1.00 95.69 171 GLN A CA 1
ATOM 1241 C C . GLN A 1 171 ? 4.352 -19.100 0.016 1.00 95.69 171 GLN A C 1
ATOM 1243 O O . GLN A 1 171 ? 4.449 -20.204 0.546 1.00 95.69 171 GLN A O 1
ATOM 1248 N N . ALA A 1 172 ? 3.920 -18.039 0.695 1.00 95.94 172 ALA A N 1
ATOM 1249 C CA . ALA A 1 172 ? 3.556 -18.064 2.107 1.00 95.94 172 ALA A CA 1
ATOM 1250 C C . ALA A 1 172 ? 2.383 -17.111 2.346 1.00 95.94 172 ALA A C 1
ATOM 1252 O O . ALA A 1 172 ? 2.518 -16.079 3.013 1.00 95.94 172 ALA A O 1
ATOM 1253 N N . GLN A 1 173 ? 1.244 -17.446 1.740 1.00 96.38 173 GLN A N 1
ATOM 1254 C CA . GLN A 1 173 ? 0.018 -16.670 1.866 1.00 96.38 173 GLN A CA 1
ATOM 1255 C C . GLN A 1 173 ? -0.465 -16.677 3.319 1.00 96.38 173 GLN A C 1
ATOM 1257 O O . GLN A 1 173 ? -0.373 -17.689 4.019 1.00 96.38 173 GLN A O 1
ATOM 1262 N N . ARG A 1 174 ? -0.982 -15.533 3.766 1.00 97.38 174 ARG A N 1
ATOM 1263 C CA . ARG A 1 174 ? -1.587 -15.371 5.091 1.00 97.38 174 ARG A CA 1
ATOM 1264 C C . ARG A 1 174 ? -3.079 -15.120 4.923 1.00 97.38 174 ARG A C 1
ATOM 1266 O O . ARG A 1 174 ? -3.839 -16.081 4.842 1.00 97.38 174 ARG A O 1
ATOM 1273 N N . PHE A 1 175 ? -3.470 -13.855 4.793 1.00 98.44 175 PHE A N 1
ATOM 1274 C CA . PHE A 1 175 ? -4.847 -13.447 4.524 1.00 98.44 175 PHE A CA 1
ATOM 1275 C C . PHE A 1 175 ? -4.929 -12.638 3.223 1.00 98.44 175 PHE A C 1
ATOM 1277 O O . PHE A 1 175 ? -5.256 -11.451 3.270 1.00 98.44 175 PHE A O 1
ATOM 1284 N N . PRO A 1 176 ? -4.580 -13.226 2.062 1.00 98.06 176 PRO A N 1
ATOM 1285 C CA . PRO A 1 176 ? -4.654 -12.516 0.790 1.00 98.06 176 PRO A CA 1
ATOM 1286 C C . PRO A 1 176 ? -6.106 -12.165 0.445 1.00 98.06 176 PRO A C 1
ATOM 1288 O O . PRO A 1 176 ? -7.046 -12.669 1.063 1.00 98.06 176 PRO A O 1
ATOM 1291 N N . ALA A 1 177 ? -6.302 -11.313 -0.558 1.00 97.81 177 ALA A N 1
ATOM 1292 C CA . ALA A 1 177 ? -7.630 -11.117 -1.124 1.00 97.81 177 ALA A CA 1
ATOM 1293 C C . ALA A 1 177 ? -8.155 -12.421 -1.761 1.00 97.81 177 ALA A C 1
ATOM 1295 O O . ALA A 1 177 ? -7.370 -13.257 -2.217 1.00 97.81 177 ALA A O 1
ATOM 1296 N N . LEU A 1 178 ? -9.475 -12.602 -1.770 1.00 98.06 178 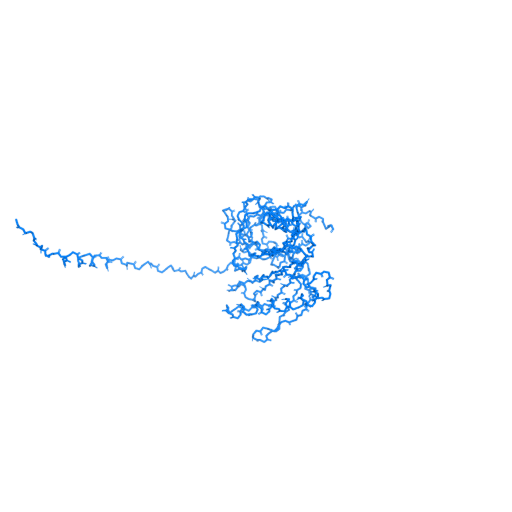LEU A N 1
ATOM 1297 C CA . LEU A 1 178 ? -10.128 -13.754 -2.389 1.00 98.06 178 LEU A CA 1
ATOM 1298 C C . LEU A 1 178 ? -9.779 -13.811 -3.894 1.00 98.06 178 LEU A C 1
ATOM 1300 O O . LEU A 1 178 ? -9.939 -12.802 -4.584 1.00 98.06 178 LEU A O 1
ATOM 1304 N N . PRO A 1 179 ? -9.330 -14.963 -4.429 1.00 98.12 179 PRO A N 1
ATOM 1305 C CA . PRO A 1 179 ? -9.070 -15.102 -5.859 1.00 98.12 179 PRO A CA 1
ATOM 1306 C C . PRO A 1 179 ? -10.307 -14.769 -6.708 1.00 98.12 179 PRO A C 1
ATOM 1308 O O . PRO A 1 179 ? -11.392 -15.293 -6.466 1.00 98.12 179 PRO A O 1
ATOM 1311 N N . GLY A 1 180 ? -10.144 -13.890 -7.695 1.00 97.81 180 GLY A N 1
ATOM 1312 C CA . GLY A 1 180 ? -11.213 -13.369 -8.548 1.00 97.81 180 GLY A CA 1
ATOM 1313 C C . GLY A 1 180 ? -12.053 -12.253 -7.917 1.00 97.81 180 GLY A C 1
ATOM 1314 O O . GLY A 1 180 ? -12.982 -11.760 -8.561 1.00 97.81 180 GLY A O 1
ATOM 1315 N N . ALA A 1 181 ? -11.753 -11.818 -6.688 1.00 97.81 181 ALA A N 1
ATOM 1316 C CA . ALA A 1 181 ? -12.464 -10.705 -6.070 1.00 97.81 181 ALA A CA 1
ATOM 1317 C C . ALA A 1 181 ? -12.274 -9.410 -6.855 1.00 97.81 181 ALA A C 1
ATOM 1319 O O . ALA A 1 181 ? -11.175 -9.094 -7.309 1.00 97.81 181 ALA A O 1
ATOM 1320 N N . HIS A 1 182 ? -13.348 -8.633 -6.949 1.00 98.12 182 HIS A N 1
ATOM 1321 C CA . HIS A 1 182 ? -13.291 -7.267 -7.446 1.00 98.12 182 HIS A CA 1
ATOM 1322 C C . HIS A 1 182 ? -12.788 -6.381 -6.318 1.00 98.12 182 HIS A C 1
ATOM 1324 O O . HIS A 1 182 ? -13.461 -6.224 -5.300 1.00 98.12 182 HIS A O 1
ATOM 1330 N N . VAL A 1 183 ? -11.582 -5.847 -6.474 1.00 98.50 183 VAL A N 1
ATOM 1331 C CA . VAL A 1 183 ? -10.921 -5.055 -5.442 1.00 98.50 183 VAL A CA 1
ATOM 1332 C C . VAL A 1 183 ? -10.626 -3.683 -6.010 1.00 98.50 183 VAL A C 1
ATOM 1334 O O . VAL A 1 183 ? -9.827 -3.518 -6.932 1.00 98.50 183 VAL A O 1
ATOM 1337 N N . THR A 1 184 ? -11.276 -2.682 -5.427 1.00 98.00 184 THR A N 1
ATOM 1338 C CA . THR A 1 184 ? -10.954 -1.292 -5.721 1.00 98.00 184 THR A CA 1
ATOM 1339 C C . THR A 1 184 ? -9.564 -0.974 -5.175 1.00 98.00 184 THR A C 1
ATOM 1341 O O . THR A 1 184 ? -9.241 -1.337 -4.042 1.00 98.00 184 THR A O 1
ATOM 1344 N N . CYS A 1 185 ? -8.753 -0.267 -5.956 1.00 98.38 185 CYS A N 1
ATOM 1345 C CA . CYS A 1 185 ? -7.384 0.100 -5.621 1.00 98.38 185 CYS A CA 1
ATOM 1346 C C . CYS A 1 185 ? -7.074 1.524 -6.085 1.00 98.38 185 CYS A C 1
ATOM 1348 O O . CYS A 1 185 ? -7.403 1.900 -7.208 1.00 98.38 185 CYS A O 1
ATOM 1350 N N . ALA A 1 186 ? -6.354 2.294 -5.272 1.00 97.94 186 ALA A N 1
ATOM 1351 C CA . ALA A 1 186 ? -5.509 3.348 -5.829 1.00 97.94 186 ALA A CA 1
ATOM 1352 C C . ALA A 1 186 ? -4.321 2.644 -6.487 1.00 97.94 186 ALA A C 1
ATOM 1354 O O . ALA A 1 186 ? -3.683 1.832 -5.817 1.00 97.94 186 ALA A O 1
ATOM 1355 N N . ALA A 1 187 ? -4.099 2.838 -7.784 1.00 97.00 187 ALA A N 1
ATOM 1356 C CA . ALA A 1 187 ? -3.050 2.112 -8.484 1.00 97.00 187 ALA A CA 1
ATOM 1357 C C . ALA A 1 187 ? -2.474 2.904 -9.654 1.00 97.00 187 ALA A C 1
ATOM 1359 O O . ALA A 1 187 ? -3.199 3.586 -10.385 1.00 97.00 187 ALA A O 1
ATOM 1360 N N . LYS A 1 188 ? -1.171 2.733 -9.888 1.00 97.75 188 LYS A N 1
ATOM 1361 C CA . LYS A 1 188 ? -0.508 3.080 -11.149 1.00 97.75 188 LYS A CA 1
ATOM 1362 C C . LYS A 1 188 ? 0.560 2.050 -11.504 1.00 97.75 188 LYS A C 1
ATOM 1364 O O . LYS A 1 188 ? 1.226 1.508 -10.621 1.00 97.75 188 LYS A O 1
ATOM 1369 N N . SER A 1 189 ? 0.785 1.853 -12.800 1.00 97.88 189 SER A N 1
ATOM 1370 C CA . SER A 1 189 ? 1.884 1.031 -13.305 1.00 97.88 189 SER A CA 1
ATOM 1371 C C . SER A 1 189 ? 2.572 1.634 -14.527 1.00 97.88 189 SER A C 1
ATOM 1373 O O . SER A 1 189 ? 1.958 2.378 -15.297 1.00 97.88 189 SER A O 1
ATOM 1375 N N . GLU A 1 190 ? 3.863 1.337 -14.685 1.00 98.25 190 GLU A N 1
ATOM 1376 C CA . GLU A 1 190 ? 4.647 1.598 -15.901 1.00 98.25 190 GLU A CA 1
ATOM 1377 C C . GLU A 1 190 ? 5.239 0.291 -16.395 1.00 98.25 190 GLU A C 1
ATOM 1379 O O . GLU A 1 190 ? 5.831 -0.426 -15.595 1.00 98.25 190 GLU A O 1
ATOM 1384 N N . THR A 1 191 ? 5.155 0.026 -17.696 1.00 98.38 191 THR A N 1
ATOM 1385 C CA . THR A 1 191 ? 5.859 -1.087 -18.337 1.00 98.38 191 THR A CA 1
ATOM 1386 C C . THR A 1 191 ? 6.838 -0.544 -19.367 1.00 98.38 191 THR A C 1
ATOM 1388 O O . THR A 1 191 ? 6.475 0.330 -20.149 1.00 98.38 191 THR A O 1
ATOM 1391 N N . ALA A 1 192 ? 8.067 -1.059 -19.388 1.00 98.19 192 ALA A N 1
ATOM 1392 C CA . ALA A 1 192 ? 9.066 -0.667 -20.376 1.00 98.19 192 ALA A CA 1
ATOM 1393 C C . ALA A 1 192 ? 9.991 -1.826 -20.761 1.00 98.19 192 ALA A C 1
ATOM 1395 O O . ALA A 1 192 ? 10.424 -2.610 -19.913 1.00 98.19 192 ALA A O 1
ATOM 1396 N N . ASN A 1 193 ? 10.346 -1.879 -22.046 1.00 97.56 193 ASN A N 1
ATOM 1397 C CA . ASN A 1 193 ? 11.376 -2.777 -22.562 1.00 97.56 193 ASN A CA 1
ATOM 1398 C C . ASN A 1 193 ? 12.772 -2.315 -22.133 1.00 97.56 193 ASN A C 1
ATOM 1400 O O . ASN A 1 193 ? 13.078 -1.116 -22.121 1.00 97.56 193 ASN A O 1
ATOM 1404 N N . GLY A 1 194 ? 13.640 -3.275 -21.827 1.00 96.88 194 GLY A N 1
ATOM 1405 C CA . GLY A 1 194 ? 15.046 -3.011 -21.571 1.00 96.88 194 GLY A CA 1
ATOM 1406 C C . GLY A 1 194 ? 15.841 -2.710 -22.853 1.00 96.88 194 GLY A C 1
ATOM 1407 O O . GLY A 1 194 ? 15.425 -3.090 -23.949 1.00 96.88 194 GLY A O 1
ATOM 1408 N N . PRO A 1 195 ? 17.007 -2.044 -22.755 1.00 97.81 195 PRO A N 1
ATOM 1409 C CA . PRO A 1 195 ? 17.649 -1.580 -21.528 1.00 97.81 195 PRO A CA 1
ATOM 1410 C C . PRO A 1 195 ? 17.004 -0.300 -20.966 1.00 97.81 195 PRO A C 1
ATOM 1412 O O . PRO A 1 195 ? 16.960 0.732 -21.640 1.00 97.81 195 PRO A O 1
ATOM 1415 N N . SER A 1 196 ? 16.518 -0.352 -19.723 1.00 98.06 196 SER A N 1
ATOM 1416 C CA . SER A 1 196 ? 15.945 0.794 -19.000 1.00 98.06 196 SER A CA 1
ATOM 1417 C C . SER A 1 196 ? 15.828 0.488 -17.505 1.00 98.06 196 SER A C 1
ATOM 1419 O O . SER A 1 196 ? 15.806 -0.676 -17.119 1.00 98.06 196 SER A O 1
ATOM 1421 N N . THR A 1 197 ? 15.710 1.506 -16.654 1.00 98.75 197 THR A N 1
ATOM 1422 C CA . THR A 1 197 ? 15.284 1.313 -15.263 1.00 98.75 197 THR A CA 1
ATOM 1423 C C . THR A 1 197 ? 13.810 1.680 -15.131 1.00 98.75 197 THR A C 1
ATOM 1425 O O . THR A 1 197 ? 13.469 2.849 -15.305 1.00 98.75 197 THR A O 1
ATOM 1428 N N . VAL A 1 198 ? 12.943 0.728 -14.781 1.00 98.75 198 VAL A N 1
ATOM 1429 C CA . VAL A 1 198 ? 11.552 1.021 -14.381 1.00 98.75 198 VAL A CA 1
ATOM 1430 C C . VAL A 1 198 ? 11.502 1.388 -12.901 1.00 98.75 198 VAL A C 1
ATOM 1432 O O . VAL A 1 198 ? 12.296 0.886 -12.102 1.00 98.75 198 VAL A O 1
ATOM 1435 N N . TRP A 1 199 ? 10.587 2.272 -12.513 1.00 98.75 199 TRP A N 1
ATOM 1436 C CA . TRP A 1 199 ? 10.430 2.707 -11.130 1.00 98.75 199 TRP A CA 1
ATOM 1437 C C . TRP A 1 199 ? 8.987 3.083 -10.794 1.00 98.75 199 TRP A C 1
ATOM 1439 O O . TRP A 1 199 ? 8.218 3.553 -11.631 1.00 98.75 199 TRP A O 1
ATOM 1449 N N . CYS A 1 200 ? 8.631 2.900 -9.528 1.00 98.69 200 CYS A N 1
ATOM 1450 C CA . CYS A 1 200 ? 7.383 3.379 -8.946 1.00 98.69 200 CYS A CA 1
ATOM 1451 C C . CYS A 1 200 ? 7.660 3.969 -7.568 1.00 98.69 200 CYS A C 1
ATOM 1453 O O . CYS A 1 200 ? 8.601 3.570 -6.877 1.00 98.69 200 CYS A O 1
ATOM 1455 N N . ALA A 1 201 ? 6.829 4.911 -7.152 1.00 98.62 201 ALA A N 1
ATOM 1456 C CA . ALA A 1 201 ? 6.897 5.531 -5.847 1.00 98.62 201 ALA A CA 1
ATOM 1457 C C . ALA A 1 201 ? 5.503 5.867 -5.336 1.00 98.62 201 ALA A C 1
ATOM 1459 O O . ALA A 1 201 ? 4.582 6.124 -6.108 1.00 98.62 201 ALA A O 1
ATOM 1460 N N . ALA A 1 202 ? 5.369 5.892 -4.016 1.00 98.44 202 ALA A N 1
ATOM 1461 C CA . ALA A 1 202 ? 4.147 6.334 -3.378 1.00 98.44 202 ALA A CA 1
ATOM 1462 C C . ALA A 1 202 ? 4.435 7.162 -2.133 1.00 98.44 202 ALA A C 1
ATOM 1464 O O . ALA A 1 202 ? 5.480 7.020 -1.492 1.00 98.44 202 ALA A O 1
ATOM 1465 N N . ALA A 1 203 ? 3.465 7.992 -1.768 1.00 98.75 203 ALA A N 1
ATOM 1466 C CA . ALA A 1 203 ? 3.349 8.593 -0.460 1.00 98.75 203 ALA A CA 1
ATOM 1467 C C . ALA A 1 203 ? 1.977 8.325 0.167 1.00 98.75 203 ALA A C 1
ATOM 1469 O O . ALA A 1 203 ? 0.967 8.300 -0.528 1.00 98.75 203 ALA A O 1
ATOM 1470 N N . LEU A 1 204 ? 1.953 8.180 1.490 1.00 98.88 204 LEU A N 1
ATOM 1471 C CA . LEU A 1 204 ? 0.752 8.258 2.315 1.00 98.88 204 LEU A CA 1
ATOM 1472 C C . LEU A 1 204 ? 0.857 9.493 3.206 1.00 98.88 204 LEU A C 1
ATOM 1474 O O . LEU A 1 204 ? 1.744 9.573 4.057 1.00 98.88 204 LEU A O 1
ATOM 1478 N N . ALA A 1 205 ? -0.051 10.443 3.021 1.00 98.75 205 ALA A N 1
ATOM 1479 C CA . ALA A 1 205 ? -0.176 11.626 3.857 1.00 98.75 205 ALA A CA 1
ATOM 1480 C C . ALA A 1 205 ? -1.304 11.439 4.872 1.00 98.75 205 ALA A C 1
ATOM 1482 O O . ALA A 1 205 ? -2.450 11.186 4.495 1.00 98.75 205 ALA A O 1
ATOM 1483 N N . ILE A 1 206 ? -0.980 11.576 6.156 1.00 98.69 206 ILE A N 1
ATOM 1484 C CA . ILE A 1 206 ? -1.935 11.362 7.243 1.00 98.69 206 ILE A CA 1
ATOM 1485 C C . ILE A 1 206 ? -2.639 12.670 7.576 1.00 98.69 206 ILE A C 1
ATOM 1487 O O . ILE A 1 206 ? -1.974 13.652 7.923 1.00 98.69 206 ILE A O 1
ATOM 1491 N N . ALA A 1 207 ? -3.968 12.687 7.502 1.00 97.81 207 ALA A N 1
ATOM 1492 C CA . ALA A 1 207 ? -4.769 13.849 7.866 1.00 97.81 207 ALA A CA 1
ATOM 1493 C C . ALA A 1 207 ? -4.582 14.214 9.351 1.00 97.81 207 ALA A C 1
ATOM 1495 O O . ALA A 1 207 ? -4.472 13.351 10.225 1.00 97.81 207 ALA A O 1
ATOM 1496 N N . GLU A 1 208 ? -4.525 15.513 9.645 1.00 96.56 208 GLU A N 1
ATOM 1497 C CA . GLU A 1 208 ? -4.497 16.024 11.021 1.00 96.56 208 GLU A CA 1
ATOM 1498 C C . GLU A 1 208 ? -5.858 15.821 11.703 1.00 96.56 208 GLU A C 1
ATOM 1500 O O . GLU A 1 208 ? -5.908 15.389 12.851 1.00 96.56 208 GLU A O 1
ATOM 1505 N N . ASP A 1 209 ? -6.943 16.047 10.958 1.00 94.50 209 ASP A N 1
ATOM 1506 C CA . ASP A 1 209 ? -8.325 15.843 11.391 1.00 94.50 209 ASP A CA 1
ATOM 1507 C C . ASP A 1 209 ? -8.992 14.741 10.556 1.00 94.50 209 ASP A C 1
ATOM 1509 O O . ASP A 1 209 ? -9.536 14.987 9.477 1.00 94.50 209 ASP A O 1
ATOM 1513 N N . ARG A 1 210 ? -8.958 13.510 11.076 1.00 90.94 210 ARG A N 1
ATOM 1514 C CA . ARG A 1 210 ? -9.586 12.342 10.437 1.00 90.94 210 ARG A CA 1
ATOM 1515 C C . ARG A 1 210 ? -11.116 12.358 10.479 1.00 90.94 210 ARG A C 1
ATOM 1517 O O . ARG A 1 210 ? -11.733 11.542 9.807 1.00 90.94 210 ARG A O 1
ATOM 1524 N N . GLY A 1 211 ? -11.728 13.215 11.301 1.00 90.62 211 GLY A N 1
ATOM 1525 C CA . GLY A 1 211 ? -13.186 13.338 11.374 1.00 90.62 211 GLY A CA 1
ATOM 1526 C C . GLY A 1 211 ? -13.760 14.098 10.180 1.00 90.62 211 GLY A C 1
ATOM 1527 O O . GLY A 1 211 ? -14.928 13.923 9.844 1.00 90.62 211 GLY A O 1
ATOM 1528 N N . ARG A 1 212 ? -12.926 14.910 9.518 1.00 90.62 212 ARG A N 1
ATOM 1529 C CA . ARG A 1 212 ? -13.319 15.763 8.391 1.00 90.62 212 ARG A CA 1
ATOM 1530 C C . ARG A 1 212 ? -12.568 15.466 7.096 1.00 90.62 212 ARG A C 1
ATOM 1532 O O . ARG A 1 212 ? -13.102 15.734 6.024 1.00 90.62 212 ARG A O 1
ATOM 1539 N N . ALA A 1 213 ? -11.335 14.970 7.174 1.00 95.00 213 ALA A N 1
ATOM 1540 C CA . ALA A 1 213 ? -10.455 14.846 6.019 1.00 95.00 213 ALA A CA 1
ATOM 1541 C C . ALA A 1 213 ? -9.953 13.417 5.788 1.00 95.00 213 ALA A C 1
ATOM 1543 O O . ALA A 1 213 ? -9.634 12.681 6.722 1.00 95.00 213 ALA A O 1
ATOM 1544 N N . SER A 1 214 ? -9.826 13.067 4.510 1.00 96.69 214 SER A N 1
ATOM 1545 C CA . SER A 1 214 ? -9.203 11.826 4.060 1.00 96.69 214 SER A CA 1
ATOM 1546 C C . SER A 1 214 ? -7.683 11.890 4.187 1.00 96.69 214 SER A C 1
ATOM 1548 O O . SER A 1 214 ? -7.062 12.926 3.940 1.00 96.69 214 SER A O 1
ATOM 1550 N N . ASN A 1 215 ? -7.069 10.748 4.482 1.00 98.38 215 ASN A N 1
ATOM 1551 C CA . ASN A 1 215 ? -5.670 10.520 4.148 1.00 98.38 215 ASN A CA 1
ATOM 1552 C C . ASN A 1 215 ? -5.518 10.465 2.620 1.00 98.38 215 ASN A C 1
ATOM 1554 O O . ASN A 1 215 ? -6.440 10.055 1.908 1.00 98.38 215 ASN A O 1
ATOM 1558 N N . LEU A 1 216 ? -4.344 10.841 2.120 1.00 98.50 216 LEU A N 1
ATOM 1559 C CA . LEU A 1 216 ? -4.047 10.866 0.687 1.00 98.50 216 LEU A CA 1
ATOM 1560 C C . LEU A 1 216 ? -2.967 9.841 0.353 1.00 98.50 216 LEU A C 1
ATOM 1562 O O . LEU A 1 216 ? -1.879 9.879 0.928 1.00 98.50 216 LEU A O 1
ATOM 1566 N N . PHE A 1 217 ? -3.255 8.981 -0.616 1.00 98.44 217 PHE A N 1
ATOM 1567 C CA . PHE A 1 217 ? -2.247 8.238 -1.354 1.00 98.44 217 PHE A CA 1
ATOM 1568 C C . PHE A 1 217 ? -1.803 9.085 -2.552 1.00 98.44 217 PHE A C 1
ATOM 1570 O O . PHE A 1 217 ? -2.621 9.636 -3.281 1.00 98.44 217 PHE A O 1
ATOM 1577 N N . MET A 1 218 ? -0.500 9.223 -2.759 1.00 98.19 218 MET A N 1
ATOM 1578 C CA . MET A 1 218 ? 0.062 9.894 -3.927 1.00 98.19 218 MET A CA 1
ATOM 1579 C C . MET A 1 218 ? 1.007 8.935 -4.616 1.00 98.19 218 MET A C 1
ATOM 1581 O O . MET A 1 218 ? 1.962 8.485 -4.003 1.00 98.19 218 MET A O 1
ATOM 1585 N N . GLU A 1 219 ? 0.747 8.637 -5.876 1.00 98.25 219 GLU A N 1
ATOM 1586 C CA . GLU A 1 219 ? 1.426 7.576 -6.613 1.00 98.25 219 GLU A CA 1
ATOM 1587 C C . GLU A 1 219 ? 2.107 8.162 -7.841 1.00 98.25 219 GLU A C 1
ATOM 1589 O O . GLU A 1 219 ? 1.490 8.955 -8.560 1.00 98.25 219 GLU A O 1
ATOM 1594 N N . ASP A 1 220 ? 3.337 7.739 -8.099 1.00 98.31 220 ASP A N 1
ATOM 1595 C CA . ASP A 1 220 ? 4.127 8.137 -9.258 1.00 98.31 220 ASP A CA 1
ATOM 1596 C C . ASP A 1 220 ? 4.870 6.928 -9.838 1.00 98.31 220 ASP A C 1
ATOM 1598 O O . ASP A 1 220 ? 5.136 5.943 -9.143 1.00 98.31 220 ASP A O 1
ATOM 1602 N N . LYS A 1 221 ? 5.169 6.981 -11.131 1.00 98.19 221 LYS A N 1
ATOM 1603 C CA . LYS A 1 221 ? 5.735 5.865 -11.889 1.00 98.19 221 LYS A CA 1
ATOM 1604 C C . LYS A 1 221 ? 6.439 6.358 -13.139 1.00 98.19 221 LYS A C 1
ATOM 1606 O O . LYS A 1 221 ? 6.072 7.384 -13.705 1.00 98.19 221 LYS A O 1
ATOM 1611 N N . GLY A 1 222 ? 7.397 5.578 -13.613 1.00 98.50 222 GLY A N 1
ATOM 1612 C CA . GLY A 1 222 ? 8.030 5.840 -14.891 1.00 98.50 222 GLY A CA 1
ATOM 1613 C C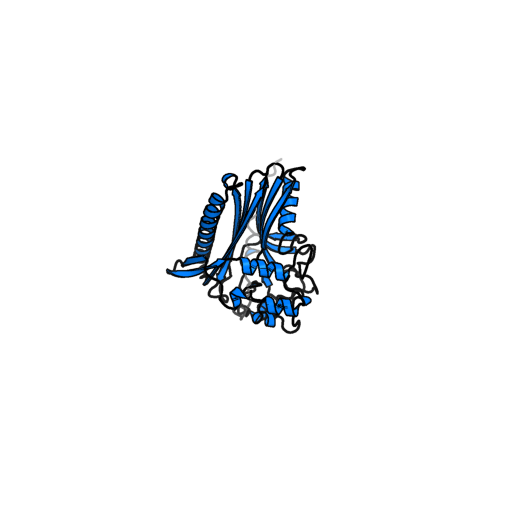 . GLY A 1 222 ? 9.159 4.876 -15.188 1.00 98.50 222 GLY A C 1
ATOM 1614 O O . GLY A 1 222 ? 9.373 3.879 -14.497 1.00 98.50 222 GLY A O 1
ATOM 1615 N N . HIS A 1 223 ? 9.900 5.201 -16.235 1.00 98.50 223 HIS A N 1
ATOM 1616 C CA . HIS A 1 223 ? 11.123 4.509 -16.585 1.00 98.50 223 HIS A CA 1
ATOM 1617 C C . HIS A 1 223 ? 12.141 5.511 -17.132 1.00 98.50 223 HIS A C 1
ATOM 1619 O O . HIS A 1 223 ? 11.775 6.574 -17.632 1.00 98.50 223 HIS A O 1
ATOM 1625 N N . ASP A 1 224 ? 13.426 5.204 -17.000 1.00 98.12 224 ASP A N 1
ATOM 1626 C CA . ASP A 1 224 ? 14.497 6.074 -17.477 1.00 98.12 224 ASP A CA 1
ATOM 1627 C C . ASP A 1 224 ? 15.725 5.238 -17.853 1.00 98.12 224 ASP A C 1
ATOM 1629 O O . ASP A 1 224 ? 16.239 4.440 -17.067 1.00 98.12 224 ASP A O 1
ATOM 1633 N N . LYS A 1 225 ? 16.196 5.400 -19.092 1.00 97.56 225 LYS A N 1
ATOM 1634 C CA . LYS A 1 225 ? 17.384 4.702 -19.603 1.00 97.56 225 LYS A CA 1
ATOM 1635 C C . LYS A 1 225 ? 18.680 5.239 -18.995 1.00 97.56 225 LYS A C 1
ATOM 1637 O O . LYS A 1 225 ? 19.637 4.485 -18.866 1.00 97.56 225 LYS A O 1
ATOM 1642 N N . SER A 1 226 ? 18.713 6.509 -18.590 1.00 96.62 226 SER A N 1
ATOM 1643 C CA . SER A 1 226 ? 19.897 7.151 -18.006 1.00 96.62 226 SER A CA 1
ATOM 1644 C C . SER A 1 226 ? 20.240 6.640 -16.600 1.00 96.62 226 SER A C 1
ATOM 1646 O O . SER A 1 226 ? 21.372 6.797 -16.137 1.00 96.62 226 SER A O 1
ATOM 1648 N N . LEU A 1 227 ? 19.280 5.998 -15.925 1.00 97.31 227 LEU A N 1
ATOM 1649 C CA . LEU A 1 227 ? 19.454 5.422 -14.590 1.00 97.31 227 LEU A CA 1
ATOM 1650 C C . LEU A 1 227 ? 20.083 4.024 -14.623 1.00 97.31 227 LEU A C 1
ATOM 1652 O O . LEU A 1 227 ? 20.622 3.572 -13.609 1.00 97.31 227 LEU A O 1
ATOM 1656 N N . MET A 1 228 ? 20.045 3.360 -15.776 1.00 96.12 228 MET A N 1
ATOM 1657 C CA . MET A 1 228 ? 20.483 1.982 -15.948 1.00 96.12 228 MET A CA 1
ATOM 1658 C C . MET A 1 228 ? 21.952 1.814 -15.542 1.00 96.12 228 MET A C 1
ATOM 1660 O O . MET A 1 228 ? 22.814 2.559 -16.006 1.00 96.12 228 MET A O 1
ATOM 1664 N N . ASN A 1 229 ? 22.243 0.850 -14.657 1.00 93.75 229 ASN A N 1
ATOM 1665 C CA . ASN A 1 229 ? 23.590 0.600 -14.122 1.00 93.75 229 ASN A CA 1
ATOM 1666 C C . ASN A 1 229 ? 24.287 1.845 -13.529 1.00 93.75 229 ASN A C 1
ATOM 1668 O O . ASN A 1 229 ? 25.513 1.881 -13.423 1.00 93.75 229 ASN A O 1
ATOM 1672 N N . ASN A 1 230 ? 23.527 2.865 -13.105 1.00 96.62 230 ASN A N 1
ATOM 1673 C CA . ASN A 1 230 ? 24.071 4.118 -12.586 1.00 96.62 230 ASN A CA 1
ATOM 1674 C C . ASN A 1 230 ? 23.597 4.402 -11.145 1.00 96.62 230 ASN A C 1
ATOM 1676 O O . ASN A 1 230 ? 22.649 5.164 -10.925 1.00 96.62 230 ASN A O 1
ATOM 1680 N N . PRO A 1 231 ? 24.262 3.830 -10.118 1.00 96.56 231 PRO A N 1
ATOM 1681 C CA . PRO A 1 231 ? 23.864 4.005 -8.720 1.00 96.56 231 PRO A CA 1
ATOM 1682 C C . PRO A 1 231 ? 23.850 5.462 -8.247 1.00 96.56 231 PRO A C 1
ATOM 1684 O O . PRO A 1 231 ? 23.043 5.821 -7.390 1.00 96.56 231 PRO A O 1
ATOM 1687 N N . LYS A 1 232 ? 24.737 6.313 -8.782 1.00 97.19 232 LYS A N 1
ATOM 1688 C CA . LYS A 1 232 ? 24.784 7.736 -8.426 1.00 97.19 232 LYS A CA 1
ATOM 1689 C C . LYS A 1 232 ? 23.546 8.462 -8.955 1.00 97.19 232 LYS A C 1
ATOM 1691 O O . LYS A 1 232 ? 22.845 9.087 -8.161 1.00 97.19 232 LYS A O 1
ATOM 1696 N N . ALA A 1 233 ? 23.243 8.310 -10.246 1.00 97.69 233 ALA A N 1
ATOM 1697 C CA . ALA A 1 233 ? 22.065 8.923 -10.855 1.00 97.69 233 ALA A CA 1
ATOM 1698 C C . ALA A 1 233 ? 20.768 8.440 -10.195 1.00 97.69 233 ALA A C 1
ATOM 1700 O O . ALA A 1 233 ? 19.889 9.252 -9.925 1.00 97.69 233 ALA A O 1
ATOM 1701 N N . LYS A 1 234 ? 20.669 7.151 -9.836 1.00 98.25 234 LYS A N 1
ATOM 1702 C CA . LYS A 1 234 ? 19.514 6.619 -9.092 1.00 98.25 234 LYS A CA 1
ATOM 1703 C C . LYS A 1 234 ? 19.322 7.297 -7.739 1.00 98.25 234 LYS A C 1
ATOM 1705 O O . LYS A 1 234 ? 18.207 7.699 -7.422 1.00 98.25 234 LYS A O 1
ATOM 1710 N N . ARG A 1 235 ? 20.387 7.466 -6.945 1.00 97.31 235 ARG A N 1
ATOM 1711 C CA . ARG A 1 235 ? 20.288 8.161 -5.647 1.00 97.31 235 ARG A CA 1
ATOM 1712 C C . ARG A 1 235 ? 19.816 9.605 -5.817 1.00 97.31 235 ARG A C 1
ATOM 1714 O O . ARG A 1 235 ? 18.894 10.027 -5.127 1.00 97.31 235 ARG A O 1
ATOM 1721 N N . GLU A 1 236 ? 20.403 10.343 -6.755 1.00 97.75 236 GLU A N 1
ATOM 1722 C CA . GLU A 1 236 ? 20.015 11.732 -7.043 1.00 97.75 236 GLU A CA 1
ATOM 1723 C C . GLU A 1 236 ? 18.570 11.831 -7.553 1.00 97.75 236 GLU A C 1
ATOM 1725 O O . GLU A 1 236 ? 17.813 12.715 -7.144 1.00 97.75 236 GLU A O 1
ATOM 1730 N N . PHE A 1 237 ? 18.162 10.894 -8.410 1.00 98.44 237 PHE A N 1
ATOM 1731 C CA . PHE A 1 237 ? 16.801 10.783 -8.912 1.00 98.44 237 PHE A CA 1
ATOM 1732 C C . PHE A 1 237 ? 15.796 10.557 -7.777 1.00 98.44 237 PHE A C 1
ATOM 1734 O O . PHE A 1 237 ? 14.840 11.323 -7.658 1.00 98.44 237 PHE A O 1
ATOM 1741 N N . VAL A 1 238 ? 16.042 9.577 -6.905 1.00 97.62 238 VAL A N 1
ATOM 1742 C CA . VAL A 1 238 ? 15.159 9.230 -5.779 1.00 97.62 238 VAL A CA 1
ATOM 1743 C C . VAL A 1 238 ? 14.999 10.393 -4.801 1.00 97.62 238 VAL A C 1
ATOM 1745 O O . VAL A 1 238 ? 13.886 10.673 -4.354 1.00 97.62 238 VAL A O 1
ATOM 1748 N N . GLU A 1 239 ? 16.076 11.118 -4.497 1.00 96.81 239 GLU A N 1
ATOM 1749 C CA . GLU A 1 239 ? 16.006 12.282 -3.608 1.00 96.81 239 GLU A CA 1
ATOM 1750 C C . GLU A 1 239 ? 15.144 13.413 -4.190 1.00 96.81 239 GLU A C 1
ATOM 1752 O O . GLU A 1 239 ? 14.350 14.031 -3.473 1.00 96.81 239 GLU A O 1
ATOM 1757 N N . ARG A 1 240 ? 15.235 13.663 -5.504 1.00 98.12 240 ARG A N 1
ATOM 1758 C CA . ARG A 1 240 ? 14.349 14.620 -6.190 1.00 98.12 240 ARG A CA 1
ATOM 1759 C C . ARG A 1 240 ? 12.908 14.119 -6.239 1.00 98.12 240 ARG A C 1
ATOM 1761 O O . ARG A 1 240 ? 11.993 14.888 -5.946 1.00 98.12 240 ARG A O 1
ATOM 1768 N N . LEU A 1 241 ? 12.709 12.844 -6.569 1.00 98.25 241 LEU A N 1
ATOM 1769 C CA . LEU A 1 241 ? 11.396 12.208 -6.667 1.00 98.25 241 LEU A CA 1
ATOM 1770 C C . LEU A 1 241 ? 10.621 12.337 -5.351 1.00 98.25 241 LEU A C 1
ATOM 1772 O O . LEU A 1 241 ? 9.498 12.835 -5.342 1.00 98.25 241 LEU A O 1
ATOM 1776 N N . ARG A 1 242 ? 11.251 11.999 -4.218 1.00 98.19 242 ARG A N 1
ATOM 1777 C CA . ARG A 1 242 ? 10.646 12.129 -2.881 1.00 98.19 242 ARG A CA 1
ATOM 1778 C C . ARG A 1 242 ? 10.186 13.558 -2.592 1.00 98.19 242 ARG A C 1
ATOM 1780 O O . ARG A 1 242 ? 9.063 13.762 -2.133 1.00 98.19 242 ARG A O 1
ATOM 1787 N N . LYS A 1 243 ? 11.026 14.556 -2.886 1.00 98.31 243 LYS A N 1
ATOM 1788 C CA . LYS A 1 243 ? 10.686 15.977 -2.691 1.00 98.31 243 LYS A CA 1
ATOM 1789 C C . LYS A 1 243 ? 9.524 16.412 -3.586 1.00 98.31 243 LYS A C 1
ATOM 1791 O O . LYS A 1 243 ? 8.647 17.139 -3.121 1.00 98.31 243 LYS A O 1
ATOM 1796 N N . ASN A 1 244 ? 9.485 15.948 -4.834 1.00 98.62 244 ASN A N 1
ATOM 1797 C CA . ASN A 1 244 ? 8.405 16.256 -5.773 1.00 98.62 244 ASN A CA 1
ATOM 1798 C C . ASN A 1 244 ? 7.072 15.630 -5.351 1.00 98.62 244 ASN A C 1
ATOM 1800 O O . ASN A 1 244 ? 6.058 16.327 -5.356 1.00 98.62 244 ASN A O 1
ATOM 1804 N N . ILE A 1 245 ? 7.077 14.370 -4.909 1.00 98.38 245 ILE A N 1
ATOM 1805 C CA . ILE A 1 245 ? 5.882 13.698 -4.379 1.00 98.38 245 ILE A CA 1
ATOM 1806 C C . ILE A 1 245 ? 5.349 14.449 -3.156 1.00 98.38 245 ILE A C 1
ATOM 1808 O O . ILE A 1 245 ? 4.170 14.788 -3.105 1.00 98.38 245 ILE A O 1
ATOM 1812 N N . VAL A 1 246 ? 6.213 14.798 -2.197 1.00 98.62 246 VAL A N 1
ATOM 1813 C CA . VAL A 1 246 ? 5.809 15.575 -1.012 1.00 98.62 246 VAL A CA 1
ATOM 1814 C C . VAL A 1 246 ? 5.255 16.948 -1.397 1.00 98.62 246 VAL A C 1
ATOM 1816 O O . VAL A 1 246 ? 4.241 17.385 -0.853 1.00 98.62 246 VAL A O 1
ATOM 1819 N N . LYS A 1 247 ? 5.872 17.628 -2.370 1.00 98.44 247 LYS A N 1
ATOM 1820 C CA . LYS A 1 247 ? 5.366 18.900 -2.900 1.00 98.44 247 LYS A CA 1
ATOM 1821 C C . LYS A 1 247 ? 3.989 18.740 -3.552 1.00 98.44 247 LYS A C 1
ATOM 1823 O O . LYS A 1 247 ? 3.143 19.612 -3.375 1.00 98.44 247 LYS A O 1
ATOM 1828 N N . SER A 1 248 ? 3.756 17.647 -4.279 1.00 98.31 248 SER A N 1
ATOM 1829 C CA . SER A 1 248 ? 2.451 17.324 -4.865 1.00 98.31 248 SER A CA 1
ATOM 1830 C C . SER A 1 248 ? 1.394 17.092 -3.780 1.00 98.31 248 SER A C 1
ATOM 1832 O O . SER A 1 248 ? 0.350 17.735 -3.811 1.00 98.31 248 SER A O 1
ATOM 1834 N N . VAL A 1 249 ? 1.711 16.305 -2.745 1.00 98.44 249 VAL A N 1
ATOM 1835 C CA . VAL A 1 249 ? 0.837 16.106 -1.575 1.00 98.44 249 VAL A CA 1
ATOM 1836 C C . VAL A 1 249 ? 0.444 17.439 -0.932 1.00 98.44 249 VAL A C 1
ATOM 1838 O O . VAL A 1 249 ? -0.730 17.649 -0.629 1.00 98.44 249 VAL A O 1
ATOM 1841 N N . MET A 1 250 ? 1.400 18.357 -0.735 1.00 97.75 250 MET A N 1
ATOM 1842 C CA . MET A 1 250 ? 1.108 19.681 -0.167 1.00 97.75 250 MET A CA 1
ATOM 1843 C C . MET A 1 250 ? 0.146 20.490 -1.041 1.00 97.75 250 MET A C 1
ATOM 1845 O O . MET A 1 250 ? -0.749 21.137 -0.502 1.00 97.75 250 MET A O 1
ATOM 1849 N N . ARG A 1 251 ? 0.311 20.441 -2.369 1.00 97.81 251 ARG A N 1
ATOM 1850 C CA . ARG A 1 251 ? -0.581 21.121 -3.320 1.00 97.81 251 ARG A CA 1
ATOM 1851 C C . ARG A 1 251 ? -1.991 20.538 -3.274 1.00 97.81 251 ARG A C 1
ATOM 1853 O O . ARG A 1 251 ? -2.928 21.283 -3.039 1.00 97.81 251 ARG A O 1
ATOM 1860 N N . CYS A 1 252 ? -2.133 19.214 -3.341 1.00 97.50 252 CYS A N 1
ATOM 1861 C CA . CYS A 1 252 ? -3.443 18.568 -3.225 1.00 97.50 252 CYS A CA 1
ATOM 1862 C C . CYS A 1 252 ? -4.130 18.874 -1.883 1.00 97.50 252 CYS A C 1
ATOM 1864 O O . CYS A 1 252 ? -5.338 19.100 -1.835 1.00 97.50 252 CYS A O 1
ATOM 1866 N N . GLY A 1 253 ? -3.365 18.908 -0.785 1.00 96.81 253 GLY A N 1
ATOM 1867 C CA . GLY A 1 253 ? -3.874 19.327 0.521 1.00 96.81 253 GLY A CA 1
ATOM 1868 C C . GLY A 1 253 ? -4.371 20.772 0.522 1.00 96.81 253 GLY A C 1
ATOM 1869 O O . GLY A 1 253 ? -5.442 21.046 1.053 1.00 96.81 253 GLY A O 1
ATOM 1870 N N . GLN A 1 254 ? -3.637 21.687 -0.115 1.00 96.94 254 GLN A N 1
ATOM 1871 C CA . GLN A 1 254 ? -4.051 23.080 -0.270 1.00 96.94 254 GLN A CA 1
ATOM 1872 C C . GLN A 1 254 ? -5.346 23.202 -1.081 1.00 96.94 254 GLN A C 1
ATOM 1874 O O . GLN A 1 254 ? -6.275 23.862 -0.621 1.00 96.94 254 GLN A O 1
ATOM 1879 N N . ASP A 1 255 ? -5.429 22.517 -2.221 1.00 96.81 255 ASP A N 1
ATOM 1880 C CA . ASP A 1 255 ? -6.589 22.559 -3.120 1.00 96.81 255 ASP A CA 1
ATOM 1881 C C . ASP A 1 255 ? -7.868 22.044 -2.440 1.00 96.81 255 ASP A C 1
ATOM 1883 O O . ASP A 1 255 ? -8.962 22.534 -2.703 1.00 96.81 255 ASP A O 1
ATOM 1887 N N . SER A 1 256 ? -7.730 21.078 -1.524 1.00 94.50 256 SER A N 1
ATOM 1888 C CA . SER A 1 256 ? -8.854 20.462 -0.801 1.00 94.50 256 SER A CA 1
ATOM 1889 C C . SER A 1 256 ? -9.030 20.969 0.637 1.00 94.50 256 SER A C 1
ATOM 1891 O O . SER A 1 256 ? -9.834 20.419 1.388 1.00 94.50 256 SER A O 1
ATOM 1893 N N . LEU A 1 257 ? -8.272 21.990 1.058 1.00 96.19 257 LEU A N 1
ATOM 1894 C CA . LEU A 1 257 ? -8.271 22.518 2.433 1.00 96.19 257 LEU A CA 1
ATOM 1895 C C . LEU A 1 257 ? -8.031 21.439 3.514 1.00 96.19 257 LEU A C 1
ATOM 1897 O O . LEU A 1 257 ? -8.607 21.472 4.613 1.00 96.19 257 LEU A O 1
ATOM 1901 N N . VAL A 1 258 ? -7.154 20.482 3.202 1.00 97.25 258 VAL A N 1
ATOM 1902 C CA . VAL A 1 258 ? -6.724 19.391 4.080 1.00 97.25 258 VAL A CA 1
ATOM 1903 C C . VAL A 1 258 ? -5.319 19.655 4.609 1.00 97.25 258 VAL A C 1
ATOM 1905 O O . VAL A 1 258 ? -4.367 19.914 3.873 1.00 97.25 258 VAL A O 1
ATOM 1908 N N . LYS A 1 259 ? -5.185 19.534 5.927 1.00 97.94 259 LYS A N 1
ATOM 1909 C CA . LYS A 1 259 ? -3.921 19.648 6.650 1.00 97.94 259 LYS A CA 1
ATOM 1910 C C . LYS A 1 259 ? -3.422 18.252 6.999 1.00 97.94 259 LYS A C 1
ATOM 1912 O O . LYS A 1 259 ? -4.110 17.522 7.707 1.00 97.94 259 LYS A O 1
ATOM 1917 N N . TYR A 1 260 ? -2.226 17.896 6.539 1.00 98.44 260 TYR A N 1
ATOM 1918 C CA . TYR A 1 260 ? -1.580 16.625 6.882 1.00 98.44 260 TYR A CA 1
ATOM 1919 C C . TYR A 1 260 ? -0.590 16.805 8.035 1.00 98.44 260 TYR A C 1
ATOM 1921 O O . TYR A 1 260 ? 0.071 17.841 8.124 1.00 98.44 260 TYR A O 1
ATOM 1929 N N . LYS A 1 261 ? -0.472 15.810 8.919 1.00 98.25 261 LYS A N 1
ATOM 1930 C CA . LYS A 1 261 ? 0.436 15.838 10.082 1.00 98.25 261 LYS A CA 1
ATOM 1931 C C . LYS A 1 261 ? 1.750 15.084 9.873 1.00 98.25 261 LYS A C 1
ATOM 1933 O O . LYS A 1 261 ? 2.722 15.390 10.550 1.00 98.25 261 LYS A O 1
ATOM 1938 N N . ALA A 1 262 ? 1.785 14.127 8.950 1.00 98.62 262 ALA A N 1
ATOM 1939 C CA . ALA A 1 262 ? 2.969 13.347 8.596 1.00 98.62 262 ALA A CA 1
ATOM 1940 C C . ALA A 1 262 ? 2.816 12.779 7.180 1.00 98.62 262 ALA A C 1
ATOM 1942 O O . ALA A 1 262 ? 1.689 12.594 6.709 1.00 98.62 262 ALA A O 1
ATOM 1943 N N . ILE A 1 263 ? 3.936 12.485 6.520 1.00 98.88 263 ILE A N 1
ATOM 1944 C CA . ILE A 1 263 ? 3.960 11.801 5.221 1.00 98.88 263 ILE A CA 1
ATOM 1945 C C . ILE A 1 263 ? 4.908 10.608 5.293 1.00 98.88 263 ILE A C 1
ATOM 1947 O O . ILE A 1 263 ? 6.007 10.735 5.812 1.00 98.88 263 ILE A O 1
ATOM 1951 N N . TYR A 1 264 ? 4.518 9.475 4.723 1.00 98.88 264 TYR A N 1
ATOM 1952 C CA . TYR A 1 264 ? 5.366 8.299 4.529 1.00 98.88 264 TYR A CA 1
ATOM 1953 C C . TYR A 1 264 ? 5.637 8.148 3.040 1.00 98.88 264 TYR A C 1
ATOM 1955 O O . TYR A 1 264 ? 4.673 8.092 2.291 1.00 98.88 264 TYR A O 1
ATOM 1963 N N . VAL A 1 265 ? 6.895 8.093 2.599 1.00 98.81 265 VAL A N 1
ATOM 1964 C CA . VAL A 1 265 ? 7.266 8.000 1.174 1.00 98.81 265 VAL A CA 1
ATOM 1965 C C . VAL A 1 265 ? 8.160 6.789 0.901 1.00 98.81 265 VAL A C 1
ATOM 1967 O O . VAL A 1 265 ? 9.070 6.479 1.672 1.00 98.81 265 VAL A O 1
ATOM 1970 N N . GLY A 1 266 ? 7.898 6.087 -0.199 1.00 98.38 266 GLY A N 1
ATOM 1971 C CA . GLY A 1 266 ? 8.608 4.878 -0.615 1.00 98.38 266 GLY A CA 1
ATOM 1972 C C . GLY A 1 266 ? 8.786 4.814 -2.127 1.00 98.38 266 GLY A C 1
ATOM 1973 O O . GLY A 1 266 ? 8.134 5.548 -2.866 1.00 98.38 266 GLY A O 1
ATOM 1974 N N . HIS A 1 267 ? 9.690 3.947 -2.581 1.00 98.62 267 HIS A N 1
ATOM 1975 C CA . HIS A 1 267 ? 9.915 3.687 -4.003 1.00 98.62 267 HIS A CA 1
ATOM 1976 C C . HIS A 1 267 ? 10.472 2.277 -4.231 1.00 98.62 267 HIS A C 1
ATOM 1978 O O . HIS A 1 267 ? 11.041 1.667 -3.321 1.00 98.62 267 HIS A O 1
ATOM 1984 N N . ARG A 1 268 ? 10.342 1.783 -5.461 1.00 98.44 268 ARG A N 1
ATOM 1985 C CA . ARG A 1 268 ? 11.048 0.613 -5.993 1.00 98.44 268 ARG A CA 1
ATOM 1986 C C . ARG A 1 268 ? 11.601 0.953 -7.368 1.00 98.44 268 ARG A C 1
ATOM 1988 O O . ARG A 1 268 ? 11.029 1.777 -8.079 1.00 98.44 268 ARG A O 1
ATOM 1995 N N . MET A 1 269 ? 12.720 0.333 -7.722 1.00 98.31 269 MET A N 1
ATOM 1996 C CA . MET A 1 269 ? 13.340 0.463 -9.038 1.00 98.31 269 MET A CA 1
ATOM 1997 C C . MET A 1 269 ? 13.868 -0.894 -9.481 1.00 98.31 269 MET A C 1
ATOM 1999 O O . MET A 1 269 ? 14.371 -1.651 -8.649 1.00 98.31 269 MET A O 1
ATOM 2003 N N . LEU A 1 270 ? 13.804 -1.166 -10.779 1.00 98.19 270 LEU A N 1
ATOM 2004 C CA . LEU A 1 270 ? 14.361 -2.367 -11.382 1.00 98.19 270 LEU A CA 1
ATOM 2005 C C . LEU A 1 270 ? 15.086 -2.018 -12.669 1.00 98.19 270 LEU A C 1
ATOM 2007 O O . LEU A 1 270 ? 14.537 -1.360 -13.548 1.00 98.19 270 LEU A O 1
ATOM 2011 N N . ASP A 1 271 ? 16.320 -2.484 -12.758 1.00 98.50 271 ASP A N 1
ATOM 2012 C CA . ASP A 1 271 ? 17.112 -2.449 -13.974 1.00 98.50 271 ASP A CA 1
ATOM 2013 C C . ASP A 1 271 ? 16.679 -3.594 -14.888 1.00 98.50 271 ASP A C 1
ATOM 2015 O O . ASP A 1 271 ? 16.811 -4.763 -14.532 1.00 98.50 271 ASP A O 1
ATOM 2019 N N . VAL A 1 272 ? 16.146 -3.240 -16.053 1.00 98.44 272 VAL A N 1
ATOM 2020 C CA . VAL A 1 272 ? 15.626 -4.160 -17.064 1.00 98.44 272 VAL A CA 1
ATOM 2021 C C . VAL A 1 272 ? 16.673 -4.260 -18.172 1.00 98.44 272 VAL A C 1
ATOM 2023 O O . VAL A 1 272 ? 16.900 -3.263 -18.863 1.00 98.44 272 VAL A O 1
ATOM 2026 N N . PRO A 1 273 ? 17.353 -5.404 -18.353 1.00 98.25 273 PRO A N 1
ATOM 2027 C CA . PRO A 1 273 ? 18.345 -5.579 -19.409 1.00 98.25 273 PRO A CA 1
ATOM 2028 C C . PRO A 1 273 ? 17.683 -5.765 -20.784 1.00 98.25 273 PRO A C 1
ATOM 2030 O O . PRO A 1 273 ? 16.478 -5.979 -20.894 1.00 98.25 273 PRO A O 1
ATOM 2033 N N . ALA A 1 274 ? 18.479 -5.691 -21.853 1.00 97.69 274 ALA A N 1
ATOM 2034 C CA . ALA A 1 274 ? 18.002 -5.988 -23.204 1.00 97.69 274 ALA A CA 1
ATOM 2035 C C . ALA A 1 274 ? 17.405 -7.410 -23.291 1.00 97.69 274 ALA A C 1
ATOM 2037 O O . ALA A 1 274 ? 17.923 -8.336 -22.668 1.00 97.69 274 ALA A O 1
ATOM 2038 N N . GLY A 1 275 ? 16.323 -7.575 -24.059 1.00 97.94 275 GLY A N 1
ATOM 2039 C CA . GLY A 1 275 ? 15.596 -8.850 -24.169 1.00 97.94 275 GLY A CA 1
ATOM 2040 C C . GLY A 1 275 ? 14.693 -9.174 -22.971 1.00 97.94 275 GLY A C 1
ATOM 2041 O O . GLY A 1 275 ? 14.220 -10.301 -22.843 1.00 97.94 275 GLY A O 1
ATOM 2042 N N . GLN A 1 276 ? 14.467 -8.209 -22.077 1.00 98.50 276 GLN A N 1
ATOM 2043 C CA . GLN A 1 276 ? 13.491 -8.294 -20.994 1.00 98.50 276 GLN A CA 1
ATOM 2044 C C . GLN A 1 276 ? 12.551 -7.087 -21.044 1.00 98.50 276 GLN A C 1
ATOM 2046 O O . GLN A 1 276 ? 12.905 -6.015 -21.544 1.00 98.50 276 GLN A O 1
ATOM 2051 N N . VAL A 1 277 ? 11.381 -7.246 -20.443 1.00 98.50 277 VAL A N 1
ATOM 2052 C CA . VAL A 1 277 ? 10.435 -6.178 -20.134 1.00 98.50 277 VAL A CA 1
ATOM 2053 C C . VAL A 1 277 ? 10.281 -6.080 -18.621 1.00 98.50 277 VAL A C 1
ATOM 2055 O O . VAL A 1 277 ? 10.261 -7.092 -17.921 1.00 98.50 277 VAL A O 1
ATOM 2058 N N . GLY A 1 278 ? 10.199 -4.866 -18.089 1.00 98.56 278 GLY A N 1
ATOM 2059 C CA . GLY A 1 278 ? 9.926 -4.630 -16.677 1.00 98.56 278 GLY A CA 1
ATOM 2060 C C . GLY A 1 278 ? 8.616 -3.896 -16.478 1.00 98.56 278 GLY A C 1
ATOM 2061 O O . GLY A 1 278 ? 8.219 -3.096 -17.321 1.00 98.56 278 GLY A O 1
ATOM 2062 N N . CYS A 1 279 ? 7.992 -4.120 -15.328 1.00 98.75 279 CYS A N 1
ATOM 2063 C CA . CYS A 1 279 ? 6.852 -3.360 -14.847 1.00 98.75 279 CYS A CA 1
ATOM 2064 C C . CYS A 1 279 ? 7.140 -2.828 -13.442 1.00 98.75 279 CYS A C 1
ATOM 2066 O O . CYS A 1 279 ? 7.631 -3.559 -12.583 1.00 98.75 279 CYS A O 1
ATOM 2068 N N . ALA A 1 280 ? 6.815 -1.565 -13.191 1.00 98.69 280 ALA A N 1
ATOM 2069 C CA . ALA A 1 280 ? 6.785 -0.980 -11.859 1.00 98.69 280 ALA A CA 1
ATOM 2070 C C . ALA A 1 280 ? 5.338 -0.714 -11.448 1.00 98.69 280 ALA A C 1
ATOM 2072 O O . ALA A 1 280 ? 4.561 -0.193 -12.245 1.00 98.69 280 ALA A O 1
ATOM 2073 N N . LEU A 1 281 ? 4.984 -1.066 -10.214 1.00 98.62 281 LEU A N 1
ATOM 2074 C CA . LEU A 1 281 ? 3.611 -1.105 -9.730 1.00 98.62 281 LEU A CA 1
ATOM 2075 C C . LEU A 1 281 ? 3.503 -0.474 -8.338 1.00 98.62 281 LEU A C 1
ATOM 2077 O O . LEU A 1 281 ? 4.155 -0.896 -7.381 1.00 98.62 281 LEU A O 1
ATOM 2081 N N . THR A 1 282 ? 2.608 0.501 -8.217 1.00 98.25 282 THR A N 1
ATOM 2082 C CA . THR A 1 282 ? 2.149 1.059 -6.944 1.00 98.25 282 THR A CA 1
ATOM 2083 C C . THR A 1 282 ? 0.669 0.783 -6.778 1.00 98.25 282 THR A C 1
ATOM 2085 O O . THR A 1 282 ? -0.092 0.995 -7.719 1.00 98.25 282 THR A O 1
ATOM 2088 N N . VAL A 1 283 ? 0.283 0.266 -5.608 1.00 98.06 283 VAL A N 1
ATOM 2089 C CA . VAL A 1 283 ? -1.100 -0.108 -5.297 1.00 98.06 283 VAL A CA 1
ATOM 2090 C C . VAL A 1 283 ? -1.402 0.139 -3.820 1.00 98.06 283 VAL A C 1
ATOM 2092 O O . VAL A 1 283 ? -0.639 -0.262 -2.938 1.00 98.06 283 VAL A O 1
ATOM 2095 N N . ALA A 1 284 ? -2.566 0.717 -3.542 1.00 98.38 284 ALA A N 1
ATOM 2096 C CA . ALA A 1 284 ? -3.218 0.677 -2.243 1.00 98.38 284 ALA A CA 1
ATOM 2097 C C . ALA A 1 284 ? -4.628 0.072 -2.386 1.00 98.38 284 ALA A C 1
ATOM 2099 O O . ALA A 1 284 ? -5.547 0.778 -2.818 1.00 98.38 284 ALA A O 1
ATOM 2100 N N . PRO A 1 285 ? -4.822 -1.223 -2.065 1.00 98.25 285 PRO A N 1
ATOM 2101 C CA . PRO A 1 285 ? -6.132 -1.855 -2.159 1.00 98.25 285 PRO A CA 1
ATOM 2102 C C . PRO A 1 285 ? -7.042 -1.408 -1.013 1.00 98.25 285 PRO A C 1
ATOM 2104 O O . PRO A 1 285 ? -6.572 -1.148 0.097 1.00 98.25 285 PRO A O 1
ATOM 2107 N N . TYR A 1 286 ? -8.348 -1.361 -1.273 1.00 98.50 286 TYR A N 1
ATOM 2108 C CA . TYR A 1 286 ? -9.391 -1.125 -0.274 1.00 98.50 286 TYR A CA 1
ATOM 2109 C C . TYR A 1 286 ? -10.075 -2.450 0.058 1.00 98.50 286 TYR A C 1
ATOM 2111 O O . TYR A 1 286 ? -10.769 -3.028 -0.779 1.00 98.50 286 TYR A O 1
ATOM 2119 N N . LEU A 1 287 ? -9.859 -2.938 1.276 1.00 98.62 287 LEU A N 1
ATOM 2120 C CA . LEU A 1 287 ? -10.213 -4.288 1.696 1.00 98.62 287 LEU A CA 1
ATOM 2121 C C . LEU A 1 287 ? -11.134 -4.299 2.916 1.00 98.62 287 LEU A C 1
ATOM 2123 O O . LEU A 1 287 ? -11.128 -3.386 3.740 1.00 98.62 287 LEU A O 1
ATOM 2127 N N . VAL A 1 288 ? -11.845 -5.404 3.085 1.00 98.75 288 VAL A N 1
ATOM 2128 C CA . VAL A 1 288 ? -12.368 -5.868 4.371 1.00 98.75 288 VAL A CA 1
ATOM 2129 C C . VAL A 1 288 ? -11.578 -7.099 4.818 1.00 98.75 288 VAL A C 1
ATOM 2131 O O . VAL A 1 288 ? -11.156 -7.915 3.998 1.00 98.75 288 VAL A O 1
ATOM 2134 N N . LEU A 1 289 ? -11.328 -7.209 6.120 1.00 98.81 289 LEU A N 1
ATOM 2135 C CA . LEU A 1 289 ? -10.464 -8.226 6.716 1.00 98.81 289 LEU A CA 1
ATOM 2136 C C . LEU A 1 289 ? -11.113 -9.611 6.693 1.00 98.81 289 LEU A C 1
ATOM 2138 O O . LEU A 1 289 ? -12.307 -9.751 6.953 1.00 98.81 289 LEU A O 1
ATOM 2142 N N . ALA A 1 290 ? -10.302 -10.647 6.488 1.00 98.56 290 ALA A N 1
ATOM 2143 C CA . ALA A 1 290 ? -10.704 -12.025 6.757 1.00 98.56 290 ALA A CA 1
ATOM 2144 C C . ALA A 1 290 ? -11.073 -12.207 8.241 1.00 98.56 290 ALA A C 1
ATOM 2146 O O . ALA A 1 290 ? -10.393 -11.669 9.118 1.00 98.56 290 ALA A O 1
ATOM 2147 N N . LYS A 1 291 ? -12.069 -13.042 8.556 1.00 98.38 291 LYS A N 1
ATOM 2148 C CA . LYS A 1 291 ? -12.468 -13.307 9.953 1.00 98.38 291 LYS A CA 1
ATOM 2149 C C . LYS A 1 291 ? -11.321 -13.864 10.796 1.00 98.38 291 LYS A C 1
ATOM 2151 O O . LYS A 1 291 ? -11.153 -13.459 11.942 1.00 98.38 291 LYS A O 1
ATOM 2156 N N . LYS A 1 292 ? -10.484 -14.738 10.227 1.00 98.06 292 LYS A N 1
ATOM 2157 C CA . LYS A 1 292 ? -9.314 -15.306 10.920 1.00 98.06 292 LYS A CA 1
ATOM 2158 C C . LYS A 1 292 ? -8.110 -14.370 10.979 1.00 98.06 292 LYS A C 1
ATOM 2160 O O . LYS A 1 292 ? -7.142 -14.727 11.637 1.00 98.06 292 LYS A O 1
ATOM 2165 N N . ALA A 1 293 ? -8.161 -13.194 10.348 1.00 97.94 293 ALA A N 1
ATOM 2166 C CA . ALA A 1 293 ? -7.167 -12.142 10.574 1.00 97.94 293 ALA A CA 1
ATOM 2167 C C . ALA A 1 293 ? -7.405 -11.397 11.902 1.00 97.94 293 ALA A C 1
ATOM 2169 O O . ALA A 1 293 ? -6.581 -10.575 12.304 1.00 97.94 293 ALA A O 1
ATOM 2170 N N . LEU A 1 294 ? -8.525 -11.672 12.582 1.00 98.19 294 LEU A N 1
ATOM 2171 C CA . LEU A 1 294 ? -8.889 -11.077 13.859 1.00 98.19 294 LEU A CA 1
ATOM 2172 C C . LEU A 1 294 ? -8.419 -11.976 15.016 1.00 98.19 294 LEU A C 1
ATOM 2174 O O . LEU A 1 294 ? -8.883 -13.111 15.126 1.00 98.19 294 LEU A O 1
ATOM 2178 N N . PRO A 1 295 ? -7.565 -11.475 15.927 1.00 95.31 295 PRO A N 1
ATOM 2179 C CA . PRO A 1 295 ? -7.207 -12.194 17.153 1.00 95.31 295 PRO A CA 1
ATOM 2180 C C . PRO A 1 295 ? -8.412 -12.466 18.061 1.00 95.31 295 PRO A C 1
ATOM 2182 O O . PRO A 1 295 ? -8.414 -13.427 18.824 1.00 95.31 295 PRO A O 1
ATOM 2185 N N . ASP A 1 296 ? -9.423 -11.597 17.997 1.00 95.38 296 ASP A N 1
ATOM 2186 C CA . ASP A 1 296 ? -10.698 -11.734 18.694 1.00 95.38 296 ASP A CA 1
ATOM 2187 C C . ASP A 1 296 ? -11.838 -11.335 17.739 1.00 95.38 296 ASP A C 1
ATOM 2189 O O . ASP A 1 296 ? -12.098 -10.143 17.557 1.00 95.38 296 ASP A O 1
ATOM 2193 N N . PRO A 1 297 ? -12.526 -12.306 17.110 1.00 91.56 297 PRO A N 1
ATOM 2194 C CA . PRO A 1 297 ? -13.612 -12.025 16.172 1.00 91.56 297 PRO A CA 1
ATOM 2195 C C . PRO A 1 297 ? -14.795 -11.258 16.774 1.00 91.56 297 PRO A C 1
ATOM 2197 O O . PRO A 1 297 ? -15.558 -10.648 16.031 1.00 91.56 297 PRO A O 1
ATOM 2200 N N . LYS A 1 298 ? -14.967 -11.276 18.105 1.00 93.88 298 LYS A N 1
ATOM 2201 C CA . LYS A 1 298 ? -16.030 -10.521 18.787 1.00 93.88 298 LYS A CA 1
ATOM 2202 C C . LYS A 1 298 ? -15.645 -9.061 19.027 1.00 93.88 298 LYS A C 1
ATOM 2204 O O . LYS A 1 298 ? -16.517 -8.252 19.325 1.00 93.88 298 LYS A O 1
ATOM 2209 N N . ASN A 1 299 ? -14.360 -8.729 18.904 1.00 96.25 299 ASN A N 1
ATOM 2210 C CA . ASN A 1 299 ? -13.837 -7.385 19.111 1.00 96.25 299 ASN A CA 1
ATOM 2211 C C . ASN A 1 299 ? -12.739 -7.034 18.082 1.00 96.25 299 ASN A C 1
ATOM 2213 O O . ASN A 1 299 ? -11.559 -6.942 18.445 1.00 96.25 299 ASN A O 1
ATOM 2217 N N . PRO A 1 300 ? -13.100 -6.805 16.802 1.00 97.56 300 PRO A N 1
ATOM 2218 C CA . PRO A 1 300 ? -12.139 -6.409 15.768 1.00 97.56 300 PRO A CA 1
ATOM 2219 C C . PRO A 1 300 ? -11.328 -5.160 16.143 1.00 97.56 300 PRO A C 1
ATOM 2221 O O . PRO A 1 300 ? -10.121 -5.096 15.896 1.00 97.56 300 PRO A O 1
ATOM 2224 N N . ALA A 1 301 ? -11.961 -4.183 16.801 1.00 97.50 301 ALA A N 1
ATOM 2225 C CA . ALA A 1 301 ? -11.327 -2.945 17.247 1.00 97.50 301 ALA A CA 1
ATOM 2226 C C . ALA A 1 301 ? -10.166 -3.142 18.236 1.00 97.50 301 ALA A C 1
ATOM 2228 O O . ALA A 1 301 ? -9.363 -2.225 18.413 1.00 97.50 301 ALA A O 1
ATOM 2229 N N . LYS A 1 302 ? -9.990 -4.336 18.819 1.00 97.25 302 LYS A N 1
ATOM 2230 C CA . LYS A 1 302 ? -8.782 -4.686 19.583 1.00 97.25 302 LYS A CA 1
ATOM 2231 C C . LYS A 1 302 ? -7.496 -4.437 18.786 1.00 97.25 302 LYS A C 1
ATOM 2233 O O . LYS A 1 302 ? -6.495 -4.029 19.371 1.00 97.25 302 LYS A O 1
ATOM 2238 N N . LEU A 1 303 ? -7.539 -4.588 17.459 1.00 98.25 303 LEU A N 1
ATOM 2239 C CA . LEU A 1 303 ? -6.415 -4.308 16.559 1.00 98.25 303 LEU A CA 1
ATOM 2240 C C . LEU A 1 303 ? -5.901 -2.860 16.640 1.00 98.25 303 LEU A C 1
ATOM 2242 O O . LEU A 1 303 ? -4.744 -2.617 16.311 1.00 98.25 303 LEU A O 1
ATOM 2246 N N . LEU A 1 304 ? -6.719 -1.903 17.094 1.00 98.12 304 LEU A N 1
ATOM 2247 C CA . LEU A 1 304 ? -6.318 -0.499 17.278 1.00 98.12 304 LEU A CA 1
ATOM 2248 C C . LEU A 1 304 ? -5.289 -0.300 18.391 1.00 98.12 304 LEU A C 1
ATOM 2250 O O . LEU A 1 304 ? -4.613 0.723 18.431 1.00 98.12 304 LEU A O 1
ATOM 2254 N N . LYS A 1 305 ? -5.202 -1.259 19.314 1.00 97.25 305 LYS A N 1
ATOM 2255 C CA . LYS A 1 305 ? -4.309 -1.215 20.476 1.00 97.25 305 LYS A CA 1
ATOM 2256 C C . LYS A 1 305 ? -3.186 -2.244 20.382 1.00 97.25 305 LYS A C 1
ATOM 2258 O O . LYS A 1 305 ? -2.497 -2.454 21.370 1.00 97.25 305 LYS A O 1
ATOM 2263 N N . MET A 1 306 ? -3.048 -2.904 19.233 1.00 97.31 306 MET A N 1
ATOM 2264 C CA . MET A 1 306 ? -2.032 -3.924 19.004 1.00 97.31 306 MET A CA 1
ATOM 2265 C C . MET A 1 306 ? -0.963 -3.405 18.057 1.00 97.31 306 MET A C 1
ATOM 2267 O O . MET A 1 306 ? -1.274 -2.770 17.041 1.00 97.31 306 MET A O 1
ATOM 2271 N N . THR A 1 307 ? 0.289 -3.737 18.350 1.00 98.56 307 THR A N 1
ATOM 2272 C CA . THR A 1 307 ? 1.359 -3.607 17.365 1.00 98.56 307 THR A CA 1
ATOM 2273 C C . THR A 1 307 ? 1.278 -4.728 16.330 1.00 98.56 307 THR A C 1
ATOM 2275 O O . THR A 1 307 ? 0.601 -5.748 16.508 1.00 98.56 307 THR A O 1
ATOM 2278 N N . LEU A 1 308 ? 1.988 -4.557 15.217 1.00 98.44 308 LEU A N 1
ATOM 2279 C CA . LEU A 1 308 ? 2.078 -5.561 14.170 1.00 98.44 308 LEU A CA 1
ATOM 2280 C C . LEU A 1 308 ? 2.695 -6.857 14.707 1.00 98.44 308 LEU A C 1
ATOM 2282 O O . LEU A 1 308 ? 2.198 -7.936 14.394 1.00 98.44 308 LEU A O 1
ATOM 2286 N N . SER A 1 309 ? 3.737 -6.768 15.541 1.00 97.88 309 SER A N 1
ATOM 2287 C CA . SER A 1 309 ? 4.390 -7.956 16.097 1.00 97.88 309 SER A CA 1
ATOM 2288 C C . SER A 1 309 ? 3.513 -8.705 17.104 1.00 97.88 309 SER A C 1
ATOM 2290 O O . SER A 1 309 ? 3.522 -9.939 17.121 1.00 97.88 309 SER A O 1
ATOM 2292 N N . GLU A 1 310 ? 2.710 -7.996 17.899 1.00 98.06 310 GLU A N 1
ATOM 2293 C CA . GLU A 1 310 ? 1.700 -8.606 18.768 1.00 98.06 310 GLU A CA 1
ATOM 2294 C C . GLU A 1 310 ? 0.625 -9.326 17.953 1.00 98.06 310 GLU A C 1
ATOM 2296 O O . GLU A 1 310 ? 0.244 -10.454 18.283 1.00 98.06 310 GLU A O 1
ATOM 2301 N N . TRP A 1 311 ? 0.164 -8.704 16.862 1.00 98.31 311 TRP A N 1
ATOM 2302 C CA . TRP A 1 311 ? -0.783 -9.325 15.944 1.00 98.31 311 TRP A CA 1
ATOM 2303 C C . TRP A 1 311 ? -0.190 -10.582 15.298 1.00 98.31 311 TRP A C 1
ATOM 2305 O O . TRP A 1 311 ? -0.790 -11.649 15.413 1.00 98.31 311 TRP A O 1
ATOM 2315 N N . GLU A 1 312 ? 1.008 -10.513 14.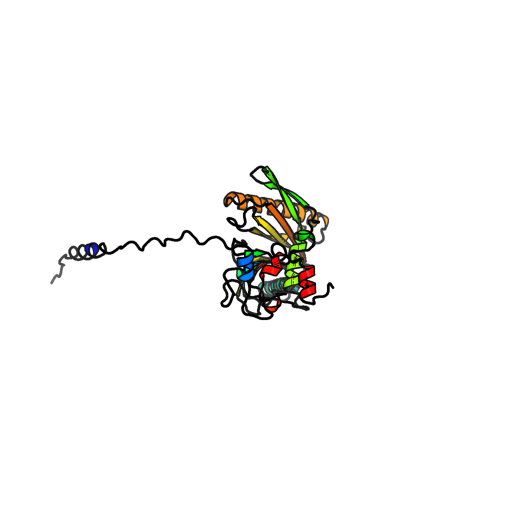712 1.00 97.81 312 GLU A N 1
ATOM 2316 C CA . GLU A 1 312 ? 1.674 -11.675 14.102 1.00 97.81 312 GLU A CA 1
ATOM 2317 C C . GLU A 1 312 ? 1.831 -12.828 15.100 1.00 97.81 312 GLU A C 1
ATOM 2319 O O . GLU A 1 312 ? 1.493 -13.971 14.783 1.00 97.81 312 GLU A O 1
ATOM 2324 N N . LYS A 1 313 ? 2.259 -12.522 16.332 1.00 97.06 313 LYS A N 1
ATOM 2325 C CA . LYS A 1 313 ? 2.363 -13.508 17.413 1.00 97.06 313 LYS A CA 1
ATOM 2326 C C . LYS A 1 313 ? 1.009 -14.148 17.720 1.00 97.06 313 LYS A C 1
ATOM 2328 O O . LYS A 1 313 ? 0.938 -15.366 17.860 1.00 97.06 313 LYS A O 1
ATOM 2333 N N . SER A 1 314 ? -0.061 -13.356 17.801 1.00 96.75 314 SER A N 1
ATOM 2334 C CA . SER A 1 314 ? -1.415 -13.869 18.056 1.00 96.75 314 SER A CA 1
ATOM 2335 C C . SER A 1 314 ? -1.957 -14.747 16.923 1.00 96.75 314 SER A C 1
ATOM 2337 O O . SER A 1 314 ? -2.749 -15.649 17.176 1.00 96.75 314 SER A O 1
ATOM 2339 N N . MET A 1 315 ? -1.495 -14.524 15.690 1.00 96.25 315 MET A N 1
ATOM 2340 C CA . MET A 1 315 ? -1.829 -15.342 14.520 1.00 96.25 315 MET A CA 1
ATOM 2341 C C . MET A 1 315 ? -0.969 -16.610 14.404 1.00 96.25 315 MET A C 1
ATOM 2343 O O . MET A 1 315 ? -1.181 -17.413 13.497 1.00 96.25 315 MET A O 1
ATOM 2347 N N . GLY A 1 316 ? 0.016 -16.799 15.289 1.00 95.19 316 GLY A N 1
ATOM 2348 C CA . GLY A 1 316 ? 0.977 -17.899 15.196 1.00 95.19 316 GLY A CA 1
ATOM 2349 C C . GLY A 1 316 ? 1.982 -17.736 14.052 1.00 95.19 316 GLY A C 1
ATOM 2350 O O . GLY A 1 316 ? 2.602 -18.712 13.632 1.00 95.19 316 GLY A O 1
ATOM 2351 N N . PHE A 1 317 ? 2.161 -16.520 13.529 1.00 93.50 317 PHE A N 1
ATOM 2352 C CA . PHE A 1 317 ? 3.180 -16.240 12.526 1.00 93.50 317 PHE A CA 1
ATOM 2353 C C . PHE A 1 317 ? 4.524 -16.005 13.216 1.00 93.50 317 PHE A C 1
ATOM 2355 O O . PHE A 1 317 ? 4.711 -15.046 13.963 1.00 93.50 317 PHE A O 1
ATOM 2362 N N . THR A 1 318 ? 5.488 -16.887 12.966 1.00 71.44 318 THR A N 1
ATOM 2363 C CA . THR A 1 318 ? 6.869 -16.694 13.416 1.00 71.44 318 THR A CA 1
ATOM 2364 C C . THR A 1 318 ? 7.539 -15.597 12.594 1.00 71.44 318 THR A C 1
ATOM 2366 O O . THR A 1 318 ? 7.434 -15.604 11.362 1.00 71.44 318 THR A O 1
ATOM 2369 N N . LYS A 1 319 ? 8.283 -14.698 13.254 1.00 58.69 319 LYS A N 1
ATOM 2370 C CA . LYS A 1 319 ? 9.257 -13.839 12.567 1.00 58.69 319 LYS A CA 1
ATOM 2371 C C . LYS A 1 319 ? 10.250 -14.761 11.849 1.00 58.69 319 LYS A C 1
ATOM 2373 O O . LYS A 1 319 ? 10.909 -15.559 12.511 1.00 58.69 319 LYS A O 1
ATOM 2378 N N . LYS A 1 320 ? 10.271 -14.714 10.517 1.00 48.25 320 LYS A N 1
ATOM 2379 C CA . LYS A 1 320 ? 11.372 -15.277 9.729 1.00 48.25 320 LYS A CA 1
ATOM 2380 C C . LYS A 1 320 ? 12.523 -14.286 9.722 1.00 48.25 320 LYS A C 1
ATOM 2382 O O . LYS A 1 320 ? 12.220 -13.075 9.624 1.00 48.25 320 LYS A O 1
#

Secondary structure (DSSP, 8-state):
---------SSSHHHHSSSSSS---PPPP-SSPSPPPPPHHHHHHH-B-S-SS-BEETTSTT-SSS-EEE--EEEEEEEE--S-HHHHHHHHHHHHHHSSS--TTSEEEEE-SEE-TTEEEBTTTBSB-HHHHS--PPPSEEEE-TTS-EEEEEESHHHHHHHHHHHEETTEESSPBPTT-EEEEEEEEEEEESSEEEEEEEEEEEES-TTT--EEEEEEEEEEGGGTT-HHHHHHHHHHHHHHHHHHHHHHHHHTT--EEEEEEEEEEEEE-TTEEEEEEEEEEEEEB-GGG-SSTT-GGGGGG-BHHHHHHHTT----

Foldseek 3Di:
DDDDDDDDDDDPPVVVVVVVPPDPPPDPDPPDDDPFQDDVQRQLLQQAAPFAQAWAAQVDPGGNHNHWEKFKAWFKFKAFPPDDPVVLQVNQVLRRCQPQQHASQEAEDADAFWQASSYDYQCVQFLPAPCNVVVVFDAPDWDQAPVRDTAGETACVSRSVRSCLQQPHNVGGGHYHDGHHYWYKNKDKDKDADQKKWKKKWKWFAFPDRSPDIIGIFIDIDIGNVCAVPPPVVVVVVVVVSVVSVVVVSVVCVVVVTDTRYMHMYMDMDRHHHSMMMMIMIIIIIIRTNCLLALDSVRSSVRSVHHNVRSCVSSVNDDD

Sequence (320 aa):
MRNKPGKNKHSLALVLAALLLTSMTALPALAGGPPPALTLEQVVNGAVGPFERYCDGYGNPGASGLGYISLLKLEVGMSPADMDPVLDGIVAYDRAEATGAYIGQINMITASSFNGINGAVWGYHLAIEDSIADGSLKPLFMAKRPDGKMIPVYSMEPLLKAGKALLGTVQAQRFPALPGAHVTCAAKSETANGPSTVWCAAALAIAEDRGRASNLFMEDKGHDKSLMNNPKAKREFVERLRKNIVKSVMRCGQDSLVKYKAIYVGHRMLDVPAGQVGCALTVAPYLVLAKKALPDPKNPAKLLKMTLSEWEKSMGFTKK